Protein 5WPN (pdb70)

Nearest PDB structures (foldseek):
  5wpn-assembly1_A  TM=1.006E+00  e=6.643E-25  Chaetopterus variopedatus
  8w94-assembly1_b  TM=1.001E+00  e=1.241E-19  Azumapecten farreri
  7vt2-assembly2_B  TM=1.000E+00  e=8.794E-19  Azumapecten farreri
  7vhr-assembly1_J  TM=9.988E-01  e=1.016E-17  Apostichopus japonicus
  8gy1-assembly1_A  TM=9.907E-01  e=4.422E-18  Dendrorhynchus

Solvent-accessible surface area: 9519 Å² total; per-residue (Å²): 195,42,187,73,48,147,91,13,22,89,74,0,30,60,20,0,22,84,2,2,34,35,0,27,45,0,14,94,6,0,85,31,0,1,127,11,1,78,84,139,92,51,65,18,153,0,0,16,110,21,0,72,86,11,11,96,54,3,138,113,37,0,86,50,0,40,100,3,0,80,129,21,1,0,128,58,84,111,119,112,79,113,156,16,153,102,128,94,5,29,67,0,44,80,0,0,70,41,0,37,64,21,2,121,89,0,23,98,30,0,75,77,10,49,106,57,0,48,67,81,118,2,73,85,1,33,71,15,0,95,120,90,4,33,104,80,3,85,130,20,25,124,64,2,39,58,37,14,74,48,7,126,171,58,21,126,51,134,11,36,112,76,7,5,102,130,57,22,102

Radius of gyration: 17.96 Å; Cα contacts (8 Å, |Δi|>4): 194; chains: 1; bounding box: 49×45×37 Å

Structure (mmCIF, N/CA/C/O backbone):
data_5WPN
#
_entry.id   5WPN
#
_cell.length_a   181.870
_cell.length_b   181.870
_cell.length_c   181.870
_cell.angle_alpha   90.00
_cell.angle_beta   90.00
_cell.angle_gamma   90.00
#
_symmetry.space_group_name_H-M   'F 4 3 2'
#
loop_
_entity.id
_entity.type
_entity.pdbx_description
1 polymer Ferritin
2 non-polymer 'ZINC ION'
3 non-polymer 'CALCIUM ION'
4 non-polymer 'CHLORIDE ION'
5 non-polymer DI(HYDROXYETHYL)ETHER
6 non-polymer 1,2-ETHANEDIOL
7 water water
#
loop_
_atom_site.group_PDB
_atom_site.id
_atom_site.type_symbol
_atom_site.label_atom_id
_atom_site.label_alt_id
_atom_site.label_comp_id
_atom_site.label_asym_id
_atom_site.label_entity_id
_atom_site.label_seq_id
_atom_site.pdbx_PDB_ins_code
_atom_site.Cartn_x
_atom_site.Cartn_y
_atom_site.Cartn_z
_atom_site.occupancy
_atom_site.B_iso_or_equiv
_atom_site.auth_seq_id
_atom_site.auth_comp_id
_atom_site.auth_asym_id
_atom_site.auth_atom_id
_atom_site.pdbx_PDB_model_num
ATOM 1 N N . GLN A 1 2 ? 55.792 -20.711 -23.133 1.00 35.19 2 GLN A N 1
ATOM 2 C CA . GLN A 1 2 ? 54.407 -20.447 -23.521 1.00 23.32 2 GLN A CA 1
ATOM 3 C C . GLN A 1 2 ? 53.688 -19.652 -22.462 1.00 21.11 2 GLN A C 1
ATOM 4 O O . GLN A 1 2 ? 54.149 -19.573 -21.332 1.00 22.21 2 GLN A O 1
ATOM 17 N N . THR A 1 3 ? 52.534 -19.087 -22.814 1.00 14.50 3 THR A N 1
ATOM 18 C CA . THR A 1 3 ? 51.849 -18.243 -21.843 1.00 14.53 3 THR A CA 1
ATOM 19 C C . THR A 1 3 ? 51.219 -19.122 -20.761 1.00 14.56 3 THR A C 1
ATOM 20 O O . THR A 1 3 ? 50.960 -20.313 -20.958 1.00 14.28 3 THR A O 1
ATOM 31 N N . GLN A 1 4 ? 50.962 -18.515 -19.604 1.00 13.41 4 GLN A N 1
ATOM 32 C CA . GLN A 1 4 ? 50.463 -19.273 -18.461 1.00 10.76 4 GLN A CA 1
ATOM 33 C C . GLN A 1 4 ? 49.262 -20.128 -18.802 1.00 11.35 4 GLN A C 1
ATOM 34 O O . GLN A 1 4 ? 49.218 -21.279 -18.350 1.00 14.74 4 GLN A O 1
ATOM 48 N N . PRO A 1 5 ? 48.246 -19.640 -19.525 1.00 12.63 5 PRO A N 1
ATOM 49 C CA . PRO A 1 5 ? 47.053 -20.476 -19.736 1.00 11.25 5 PRO A CA 1
ATOM 50 C C . PRO A 1 5 ? 47.214 -21.535 -20.803 1.00 14.02 5 PRO A C 1
ATOM 51 O O . PRO A 1 5 ? 46.398 -22.463 -20.855 1.00 14.32 5 PRO A O 1
ATOM 62 N N . ARG A 1 6 ? 48.207 -21.422 -21.669 1.00 13.38 6 ARG A N 1
ATOM 63 C CA . ARG A 1 6 ? 48.102 -22.098 -22.961 1.00 13.54 6 ARG A CA 1
ATOM 64 C C . ARG A 1 6 ? 48.052 -23.612 -22.789 1.00 14.42 6 ARG A C 1
ATOM 65 O O . ARG A 1 6 ? 48.897 -24.206 -22.116 1.00 15.24 6 ARG A O 1
ATOM 86 N N . GLN A 1 7 ? 47.057 -24.239 -23.415 1.00 13.30 7 GLN A N 1
ATOM 87 C CA . GLN A 1 7 ? 46.931 -25.690 -23.360 1.00 12.84 7 GLN A CA 1
ATOM 88 C C . GLN A 1 7 ? 46.030 -26.134 -24.503 1.00 13.40 7 GLN A C 1
ATOM 89 O O . GLN A 1 7 ? 44.897 -25.654 -24.633 1.00 12.93 7 GLN A O 1
ATOM 103 N N . ASN A 1 8 ? 46.541 -27.043 -25.344 1.00 13.53 8 ASN A N 1
ATOM 104 C CA . ASN A 1 8 ? 45.781 -27.590 -26.463 1.00 14.38 8 ASN A CA 1
ATOM 105 C C . ASN A 1 8 ? 45.346 -26.511 -27.445 1.00 12.90 8 ASN A C 1
ATOM 106 O O . ASN A 1 8 ? 44.254 -26.591 -28.008 1.00 13.26 8 ASN A O 1
ATOM 117 N N . TYR A 1 9 ? 46.215 -25.520 -27.681 1.00 13.64 9 TYR A N 1
ATOM 118 C CA . TYR A 1 9 ? 45.865 -24.351 -28.495 1.00 12.09 9 TYR A CA 1
ATOM 119 C C . TYR A 1 9 ? 46.895 -24.220 -29.604 1.00 10.08 9 TYR A C 1
ATOM 120 O O . TYR A 1 9 ? 48.007 -23.737 -29.375 1.00 14.59 9 TYR A O 1
ATOM 138 N N . ALA A 1 10 ? 46.504 -24.649 -30.797 1.00 13.24 10 ALA A N 1
ATOM 139 C CA . ALA A 1 10 ? 47.430 -24.700 -31.916 1.00 16.26 10 ALA A CA 1
ATOM 140 C C . ALA A 1 10 ? 47.695 -23.302 -32.464 1.00 14.82 10 ALA A C 1
ATOM 141 O O . ALA A 1 10 ? 46.836 -22.408 -32.423 1.00 14.04 10 ALA A O 1
ATOM 148 N N . SER A 1 11 ? 48.914 -23.114 -32.983 1.00 15.03 11 SER A N 1
ATOM 149 C CA A SER A 1 11 ? 49.283 -21.818 -33.533 0.62 14.32 11 SER A CA 1
ATOM 150 C CA B SER A 1 11 ? 49.290 -21.821 -33.538 0.38 14.51 11 SER A CA 1
ATOM 151 C C . SER A 1 11 ? 48.362 -21.406 -34.673 1.00 13.41 11 SER A C 1
ATOM 152 O O . SER A 1 11 ? 48.042 -20.218 -34.817 1.00 13.38 11 SER A O 1
ATOM 167 N N . ASP A 1 12 ? 47.923 -22.361 -35.504 1.00 13.84 12 ASP A N 1
ATOM 168 C CA . ASP A 1 12 ? 47.064 -21.952 -36.608 1.00 15.84 12 ASP A CA 1
ATOM 169 C C . ASP A 1 12 ? 45.641 -21.628 -36.154 1.00 14.82 12 ASP A C 1
ATOM 170 O O . ASP A 1 12 ? 44.975 -20.810 -36.808 1.00 16.34 12 ASP A O 1
ATOM 179 N N . VAL A 1 13 ? 45.186 -22.173 -35.021 1.00 13.34 13 VAL A N 1
ATOM 180 C CA . VAL A 1 13 ? 43.923 -21.708 -34.444 1.00 11.15 13 VAL A CA 1
ATOM 181 C C . VAL A 1 13 ? 44.072 -20.289 -33.901 1.00 12.87 13 VAL A C 1
ATOM 182 O O . VAL A 1 13 ? 43.217 -19.429 -34.153 1.00 14.67 13 VAL A O 1
ATOM 195 N N . GLU A 1 14 ? 45.159 -20.015 -33.167 1.00 12.27 14 GLU A N 1
ATOM 196 C CA . GLU A 1 14 ? 45.426 -18.659 -32.677 1.00 11.19 14 GLU A CA 1
ATOM 197 C C . GLU A 1 14 ? 45.437 -17.657 -33.828 1.00 14.74 14 GLU A C 1
ATOM 198 O O . GLU A 1 14 ? 44.833 -16.581 -33.755 1.00 12.51 14 GLU A O 1
ATOM 210 N N . ALA A 1 15 ? 46.100 -18.016 -34.931 1.00 13.18 15 ALA A N 1
ATOM 211 C CA . ALA A 1 15 ? 46.111 -17.132 -36.089 1.00 14.88 15 ALA A CA 1
ATOM 212 C C . ALA A 1 15 ? 44.724 -16.982 -36.692 1.00 11.77 15 ALA A C 1
ATOM 213 O O . ALA A 1 15 ? 44.368 -15.895 -37.166 1.00 14.64 15 ALA A O 1
ATOM 220 N N . GLY A 1 16 ? 43.937 -18.066 -36.721 1.00 12.59 16 GLY A N 1
ATOM 221 C CA . GLY A 1 16 ? 42.606 -17.998 -37.276 1.00 11.93 16 GLY A CA 1
ATOM 222 C C . GLY A 1 16 ? 41.693 -17.118 -36.457 1.00 12.15 16 GLY A C 1
ATOM 223 O O . GLY A 1 16 ? 40.795 -16.470 -37.007 1.00 14.18 16 GLY A O 1
ATOM 227 N N . ILE A 1 17 ? 41.903 -17.099 -35.140 1.00 11.77 17 ILE A N 1
ATOM 228 C CA . ILE A 1 17 ? 41.132 -16.200 -34.283 1.00 11.93 17 ILE A CA 1
ATOM 229 C C . ILE A 1 17 ? 41.457 -14.748 -34.634 1.00 11.57 17 ILE A C 1
ATOM 230 O O . ILE A 1 17 ? 40.557 -13.906 -34.751 1.00 11.31 17 ILE A O 1
ATOM 246 N N . ASN A 1 18 ? 42.740 -14.432 -34.841 1.00 11.54 18 ASN A N 1
ATOM 247 C CA . ASN A 1 18 ? 43.097 -13.064 -35.224 1.00 10.06 18 ASN A CA 1
ATOM 248 C C . ASN A 1 18 ? 42.501 -12.706 -36.581 1.00 11.56 18 ASN A C 1
ATOM 249 O O . ASN A 1 18 ? 42.061 -11.575 -36.791 1.00 11.90 18 ASN A O 1
ATOM 260 N N . LYS A 1 19 ? 42.497 -13.644 -37.527 1.00 11.19 19 LYS A N 1
ATOM 261 C CA A LYS A 1 19 ? 41.862 -13.381 -38.815 0.61 11.82 19 LYS A CA 1
ATOM 262 C CA B LYS A 1 19 ? 41.857 -13.384 -38.815 0.39 11.92 19 LYS A CA 1
ATOM 263 C C . LYS A 1 19 ? 40.370 -13.113 -38.647 1.00 12.65 19 LYS A C 1
ATOM 264 O O . LYS A 1 19 ? 39.812 -12.195 -39.273 1.00 13.47 19 LYS A O 1
ATOM 277 N N . GLN A 1 20 ? 39.700 -13.899 -37.804 1.00 12.98 20 GLN A N 1
ATOM 278 C CA . GLN A 1 20 ? 38.271 -13.709 -37.630 1.00 10.34 20 GLN A CA 1
ATOM 279 C C . GLN A 1 20 ? 37.978 -12.375 -36.966 1.00 10.44 20 GLN A C 1
ATOM 280 O O . GLN A 1 20 ? 36.973 -11.727 -37.284 1.00 11.98 20 GLN A O 1
ATOM 294 N N . ILE A 1 21 ? 38.832 -11.955 -36.033 1.00 10.35 21 ILE A N 1
ATOM 295 C CA . ILE A 1 21 ? 38.667 -10.635 -35.406 1.00 10.15 21 ILE A CA 1
ATOM 296 C C . ILE A 1 21 ? 38.602 -9.552 -36.474 1.00 12.12 21 ILE A C 1
ATOM 297 O O . ILE A 1 21 ? 37.711 -8.694 -36.467 1.00 10.86 21 ILE A O 1
ATOM 313 N N . ASN A 1 22 ? 39.553 -9.562 -37.409 1.00 10.64 22 ASN A N 1
ATOM 314 C CA . ASN A 1 22 ? 39.547 -8.535 -38.444 1.00 10.66 22 ASN A CA 1
ATOM 315 C C . ASN A 1 22 ? 38.304 -8.625 -39.305 1.00 10.83 22 ASN A C 1
ATOM 316 O O . ASN A 1 22 ? 37.727 -7.601 -39.681 1.00 10.67 22 ASN A O 1
ATOM 327 N N . LEU A 1 23 ? 37.852 -9.844 -39.624 1.00 9.75 23 LEU A N 1
ATOM 328 C CA . LEU A 1 23 ? 36.679 -9.990 -40.479 1.00 10.39 23 LEU A CA 1
ATOM 329 C C . LEU A 1 23 ? 35.421 -9.453 -39.795 1.00 10.91 23 LEU A C 1
ATOM 330 O O . LEU A 1 23 ? 34.576 -8.823 -40.446 1.00 12.28 23 LEU A O 1
ATOM 346 N N . GLU A 1 24 ? 35.273 -9.699 -38.488 1.00 9.72 24 GLU A N 1
ATOM 347 C CA . GLU A 1 24 ? 34.122 -9.176 -37.762 1.00 11.10 24 GLU A CA 1
ATOM 348 C C . GLU A 1 24 ? 34.158 -7.653 -37.695 1.00 11.29 24 GLU A C 1
ATOM 349 O O . GLU A 1 24 ? 33.121 -6.996 -37.847 1.00 11.29 24 GLU A O 1
ATOM 361 N N . LEU A 1 25 ? 35.333 -7.076 -37.427 1.00 9.67 25 LEU A N 1
ATOM 362 C CA . LEU A 1 25 ? 35.485 -5.619 -37.459 1.00 9.89 25 LEU A CA 1
ATOM 363 C C . LEU A 1 25 ? 35.173 -5.049 -38.837 1.00 12.00 25 LEU A C 1
ATOM 364 O O . LEU A 1 25 ? 34.540 -3.989 -38.959 1.00 10.57 25 LEU A O 1
ATOM 380 N N . TYR A 1 26 ? 35.606 -5.740 -39.894 1.00 11.03 26 TYR A N 1
ATOM 381 C CA . TYR A 1 26 ? 35.265 -5.317 -41.237 1.00 9.64 26 TYR A CA 1
ATOM 382 C C . TYR A 1 26 ? 33.759 -5.332 -41.460 1.00 9.83 26 TYR A C 1
ATOM 383 O O . TYR A 1 26 ? 33.177 -4.382 -42.004 1.00 10.81 26 TYR A O 1
ATOM 401 N N . ALA A 1 27 ? 33.104 -6.425 -41.071 1.00 9.77 27 ALA A N 1
ATOM 402 C CA . ALA A 1 27 ? 31.658 -6.503 -41.226 1.00 10.87 27 ALA A CA 1
ATOM 403 C C . ALA A 1 27 ? 30.962 -5.389 -40.458 1.00 11.48 27 ALA A C 1
ATOM 404 O O . ALA A 1 27 ? 29.987 -4.802 -40.941 1.00 11.27 27 ALA A O 1
ATOM 411 N N . SER A 1 28 ? 31.466 -5.076 -39.263 1.00 10.32 28 SER A N 1
ATOM 412 C CA . SER A 1 28 ? 30.916 -3.976 -38.498 1.00 11.79 28 SER A CA 1
ATOM 413 C C . SER A 1 28 ? 31.005 -2.694 -39.300 1.00 11.63 28 SER A C 1
ATOM 414 O O . SER A 1 28 ? 30.067 -1.893 -39.323 1.00 11.02 28 SER A O 1
ATOM 422 N N . TYR A 1 29 ? 32.137 -2.477 -39.967 1.00 9.55 29 TYR A N 1
ATOM 423 C CA . TYR A 1 29 ? 32.347 -1.236 -40.712 1.00 10.01 29 TYR A CA 1
ATOM 424 C C . TYR A 1 29 ? 31.448 -1.163 -41.938 1.00 11.14 29 TYR A C 1
ATOM 425 O O . TYR A 1 29 ? 30.913 -0.100 -42.261 1.00 11.28 29 TYR A O 1
ATOM 443 N N . VAL A 1 30 ? 31.292 -2.276 -42.661 1.00 10.23 30 VAL A N 1
ATOM 444 C CA . VAL A 1 30 ? 30.340 -2.320 -43.763 1.00 9.19 30 VAL A CA 1
ATOM 445 C C . VAL A 1 30 ? 28.946 -1.943 -43.290 1.00 11.04 30 VAL A C 1
ATOM 446 O O . VAL A 1 30 ? 28.259 -1.136 -43.921 1.00 12.30 30 VAL A O 1
ATOM 459 N N . TYR A 1 31 ? 28.482 -2.551 -42.195 1.00 12.27 31 TYR A N 1
ATOM 460 C CA . TYR A 1 31 ? 27.128 -2.242 -41.750 1.00 10.17 31 TYR A CA 1
ATOM 461 C C . TYR A 1 31 ? 26.998 -0.798 -41.266 1.00 10.76 31 TYR A C 1
ATOM 462 O O . TYR A 1 31 ? 25.932 -0.190 -41.414 1.00 10.59 31 TYR A O 1
ATOM 480 N N . GLN A 1 32 ? 28.058 -0.239 -40.671 1.00 10.81 32 GLN A N 1
ATOM 481 C CA . GLN A 1 32 ? 28.036 1.160 -40.269 1.00 11.59 32 GLN A CA 1
ATOM 482 C C . GLN A 1 32 ? 27.892 2.060 -41.493 1.00 9.95 32 GLN A C 1
ATOM 483 O O . GLN A 1 32 ? 27.109 3.016 -41.498 1.00 10.63 32 GLN A O 1
ATOM 497 N N . SER A 1 33 ? 28.627 1.754 -42.561 1.00 9.39 33 SER A N 1
ATOM 498 C CA . SER A 1 33 ? 28.483 2.511 -43.795 1.00 10.99 33 SER A CA 1
ATOM 499 C C . SER A 1 33 ? 27.062 2.444 -44.308 1.00 11.34 33 SER A C 1
ATOM 500 O O . SER A 1 33 ? 26.474 3.470 -44.688 1.00 11.27 33 SER A O 1
ATOM 508 N N . MET A 1 34 ? 26.486 1.232 -44.318 1.00 10.08 34 MET A N 1
ATOM 509 C CA . MET A 1 34 ? 25.118 1.077 -44.796 1.00 9.69 34 MET A CA 1
ATOM 510 C C . MET A 1 34 ? 24.155 1.855 -43.910 1.00 11.17 34 MET A C 1
ATOM 511 O O . MET A 1 34 ? 23.238 2.502 -44.412 1.00 11.81 34 MET A O 1
ATOM 525 N N . ALA A 1 35 ? 24.328 1.786 -42.590 1.00 10.46 35 ALA A N 1
ATOM 526 C CA . ALA A 1 35 ? 23.398 2.476 -41.693 1.00 9.91 35 ALA A CA 1
ATOM 527 C C . ALA A 1 35 ? 23.327 3.959 -42.016 1.00 10.84 35 ALA A C 1
ATOM 528 O O . ALA A 1 35 ? 22.240 4.541 -42.119 1.00 12.70 35 ALA A O 1
ATOM 535 N N . TRP A 1 36 ? 24.478 4.598 -42.181 1.00 11.46 36 TRP A N 1
ATOM 536 C CA . TRP A 1 36 ? 24.460 6.044 -42.375 1.00 10.65 36 TRP A CA 1
ATOM 537 C C . TRP A 1 36 ? 24.105 6.422 -43.807 1.00 11.36 36 TRP A C 1
ATOM 538 O O . TRP A 1 36 ? 23.558 7.509 -44.028 1.00 12.28 36 TRP A O 1
ATOM 559 N N . PHE A 1 37 ? 24.305 5.524 -44.773 1.00 10.17 37 PHE A N 1
ATOM 560 C CA . PHE A 1 37 ? 23.750 5.743 -46.103 1.00 10.65 37 PHE A CA 1
ATOM 561 C C . PHE A 1 37 ? 22.232 5.889 -46.046 1.00 10.34 37 PHE A C 1
ATOM 562 O O . PHE A 1 37 ? 21.661 6.775 -46.689 1.00 12.45 37 PHE A O 1
ATOM 579 N N . PHE A 1 38 ? 21.555 5.051 -45.248 1.00 10.65 38 PHE A N 1
ATOM 580 C CA . PHE A 1 38 ? 20.098 5.133 -45.186 1.00 11.29 38 PHE A CA 1
ATOM 581 C C . PHE A 1 38 ? 19.596 6.307 -44.349 1.00 12.03 38 PHE A C 1
ATOM 582 O O . PHE A 1 38 ? 18.391 6.595 -44.373 1.00 13.91 38 PHE A O 1
ATOM 599 N N . ASP A 1 39 ? 20.491 7.040 -43.693 1.00 10.64 39 ASP A N 1
ATOM 600 C CA . ASP A 1 39 ? 20.184 8.301 -43.031 1.00 12.17 39 ASP A CA 1
ATOM 601 C C . ASP A 1 39 ? 20.393 9.518 -43.938 1.00 13.62 39 ASP A C 1
ATOM 602 O O . ASP A 1 39 ? 20.030 10.634 -43.558 1.00 14.03 39 ASP A O 1
ATOM 611 N N . ARG A 1 40 ? 20.952 9.341 -45.135 1.00 12.15 40 ARG A N 1
ATOM 612 C CA . ARG A 1 40 ? 21.062 10.445 -46.078 1.00 11.67 40 ARG A CA 1
ATOM 613 C C . ARG A 1 40 ? 19.691 11.022 -46.384 1.00 11.70 40 ARG A C 1
ATOM 614 O O . ARG A 1 40 ? 18.701 10.292 -46.490 1.00 10.98 40 ARG A O 1
ATOM 635 N N . ASP A 1 41 ? 19.654 12.342 -46.611 1.00 11.10 41 ASP A N 1
ATOM 636 C CA . ASP A 1 41 ? 18.380 13.011 -46.875 1.00 11.63 41 ASP A CA 1
ATOM 637 C C . ASP A 1 41 ? 17.720 12.528 -48.157 1.00 13.62 41 ASP A C 1
ATOM 638 O O . ASP A 1 41 ? 16.492 12.640 -48.290 1.00 13.97 41 ASP A O 1
ATOM 647 N N . ASP A 1 42 ? 18.498 12.018 -49.116 1.00 12.07 42 ASP A N 1
ATOM 648 C CA . ASP A 1 42 ? 17.964 11.551 -50.381 1.00 11.98 42 ASP A CA 1
ATOM 649 C C . ASP A 1 42 ? 17.690 10.055 -50.382 1.00 11.30 42 ASP A C 1
ATOM 650 O O . ASP A 1 42 ? 17.268 9.516 -51.413 1.00 14.33 42 ASP A O 1
ATOM 659 N N . ILE A 1 43 ? 17.883 9.384 -49.238 1.00 12.73 43 ILE A N 1
ATOM 660 C CA . ILE A 1 43 ? 17.566 7.968 -49.097 1.00 12.79 43 ILE A CA 1
ATOM 661 C C . ILE A 1 43 ? 16.475 7.849 -48.042 1.00 12.55 43 ILE A C 1
ATOM 662 O O . ILE A 1 43 ? 15.366 7.398 -48.336 1.00 13.94 43 ILE A O 1
ATOM 678 N N . ALA A 1 44 ? 16.795 8.242 -46.810 1.00 11.84 44 ALA A N 1
ATOM 679 C CA . ALA A 1 44 ? 15.807 8.544 -45.770 1.00 13.64 44 ALA A CA 1
ATOM 680 C C . ALA A 1 44 ? 14.885 7.358 -45.470 1.00 15.84 44 ALA A C 1
ATOM 681 O O . ALA A 1 44 ? 13.659 7.448 -45.554 1.00 14.57 44 ALA A O 1
ATOM 688 N N . LEU A 1 45 ? 15.492 6.230 -45.112 1.00 12.17 45 LEU A N 1
ATOM 689 C CA . LEU A 1 45 ? 14.742 5.061 -44.627 1.00 11.77 45 LEU A CA 1
ATOM 690 C C . LEU A 1 45 ? 15.220 4.710 -43.219 1.00 13.67 45 LEU A C 1
ATOM 691 O O . LEU A 1 45 ? 16.249 4.034 -43.042 1.00 12.39 45 LEU A O 1
ATOM 707 N N . LYS A 1 46 ? 14.487 5.193 -42.212 1.00 13.26 46 LYS A N 1
ATOM 708 C CA . LYS A 1 46 ? 14.942 5.078 -40.826 1.00 12.04 46 LYS A CA 1
ATOM 709 C C . LYS A 1 46 ? 14.983 3.638 -40.329 1.00 11.60 46 LYS A C 1
ATOM 710 O O . LYS A 1 46 ? 15.796 3.316 -39.457 1.00 13.52 46 LYS A O 1
ATOM 729 N N . GLY A 1 47 ? 14.070 2.778 -40.801 1.00 12.47 47 GLY A N 1
ATOM 730 C CA . GLY A 1 47 ? 14.092 1.392 -40.377 1.00 10.54 47 GLY A CA 1
ATOM 731 C C . GLY A 1 47 ? 15.325 0.670 -40.879 1.00 11.10 47 GLY A C 1
ATOM 732 O O . GLY A 1 47 ? 15.966 -0.067 -40.130 1.00 12.82 47 GLY A O 1
ATOM 736 N N . PHE A 1 48 ? 15.675 0.881 -42.147 1.00 12.11 48 PHE A N 1
ATOM 737 C CA . PHE A 1 48 ? 16.931 0.345 -42.658 1.00 10.53 48 PHE A CA 1
ATOM 738 C C . PHE A 1 48 ? 18.114 0.917 -41.881 1.00 12.34 48 PHE A C 1
ATOM 739 O O . PHE A 1 48 ? 19.056 0.186 -41.524 1.00 12.11 48 PHE A O 1
ATOM 756 N N . HIS A 1 49 ? 18.090 2.234 -41.620 1.00 11.38 49 HIS A N 1
ATOM 757 C CA . HIS A 1 49 ? 19.144 2.861 -40.833 1.00 11.57 49 HIS A CA 1
ATOM 758 C C . HIS A 1 49 ? 19.315 2.133 -39.512 1.00 13.86 49 HIS A C 1
ATOM 759 O O . HIS A 1 49 ? 20.428 1.748 -39.127 1.00 13.34 49 HIS A O 1
ATOM 773 N N . LYS A 1 50 ? 18.207 1.936 -38.789 1.00 12.49 50 LYS A N 1
ATOM 774 C CA . LYS A 1 50 ? 18.295 1.342 -37.463 1.00 11.94 50 LYS A CA 1
ATOM 775 C C . LYS A 1 50 ? 18.694 -0.119 -37.541 1.00 11.91 50 LYS A C 1
ATOM 776 O O . LYS A 1 50 ? 19.447 -0.605 -36.679 1.00 13.62 50 LYS A O 1
ATOM 789 N N . PHE A 1 51 ? 18.205 -0.832 -38.557 1.00 11.46 51 PHE A N 1
ATOM 790 C CA . PHE A 1 51 ? 18.563 -2.238 -38.713 1.00 11.15 51 PHE A CA 1
ATOM 791 C C . PHE A 1 51 ? 20.059 -2.382 -38.920 1.00 12.46 51 PHE A C 1
ATOM 792 O O . PHE A 1 51 ? 20.712 -3.180 -38.245 1.00 11.55 51 PHE A O 1
ATOM 809 N N . PHE A 1 52 ? 20.633 -1.608 -39.835 1.00 11.16 52 PHE A N 1
ATOM 810 C CA . PHE A 1 52 ? 22.050 -1.801 -40.082 1.00 12.61 52 PHE A CA 1
ATOM 811 C C . PHE A 1 52 ? 22.906 -1.247 -38.951 1.00 10.73 52 PHE A C 1
ATOM 812 O O . PHE A 1 52 ? 24.004 -1.762 -38.707 1.00 11.89 52 PHE A O 1
ATOM 829 N N . LYS A 1 53 ? 22.432 -0.214 -38.245 1.00 12.17 53 LYS A N 1
ATOM 830 C CA . LYS A 1 53 ? 23.127 0.249 -37.041 1.00 12.12 53 LYS A CA 1
ATOM 831 C C . LYS A 1 53 ? 23.239 -0.871 -36.023 1.00 12.03 53 LYS A C 1
ATOM 832 O O . LYS A 1 53 ? 24.311 -1.119 -35.449 1.00 13.08 53 LYS A O 1
ATOM 851 N N . HIS A 1 54 ? 22.135 -1.591 -35.816 1.00 12.51 54 HIS A N 1
ATOM 852 C CA . HIS A 1 54 ? 22.129 -2.722 -34.900 1.00 13.39 54 HIS A CA 1
ATOM 853 C C . HIS A 1 54 ? 23.060 -3.821 -35.379 1.00 10.56 54 HIS A C 1
ATOM 854 O O . HIS A 1 54 ? 23.838 -4.373 -34.592 1.00 13.13 54 HIS A O 1
ATOM 868 N N . GLN A 1 55 ? 23.033 -4.119 -36.676 1.00 10.96 55 GLN A N 1
ATOM 869 C CA . GLN A 1 55 ? 23.927 -5.145 -37.207 1.00 12.69 55 GLN A CA 1
ATOM 870 C C . GLN A 1 55 ? 25.391 -4.761 -36.999 1.00 13.72 55 GLN A C 1
ATOM 871 O O . GLN A 1 55 ? 26.221 -5.603 -36.626 1.00 12.37 55 GLN A O 1
ATOM 885 N N . SER A 1 56 ? 25.724 -3.488 -37.200 1.00 11.71 56 SER A N 1
ATOM 886 C CA . SER A 1 56 ? 27.100 -3.044 -36.974 1.00 11.34 56 SER A CA 1
ATOM 887 C C . SER A 1 56 ? 27.517 -3.231 -35.525 1.00 12.72 56 SER A C 1
ATOM 888 O O . SER A 1 56 ? 28.644 -3.674 -35.232 1.00 11.56 56 SER A O 1
ATOM 896 N N . GLU A 1 57 ? 26.631 -2.862 -34.598 1.00 13.13 57 GLU A N 1
ATOM 897 C CA . GLU A 1 57 ? 26.933 -3.022 -33.178 1.00 14.33 57 GLU A CA 1
ATOM 898 C C . GLU A 1 57 ? 27.139 -4.495 -32.843 1.00 12.32 57 GLU A C 1
ATOM 899 O O . GLU A 1 57 ? 28.062 -4.849 -32.091 1.00 13.46 57 GLU A O 1
ATOM 911 N N A GLU A 1 58 ? 26.295 -5.368 -33.388 0.43 10.92 58 GLU A N 1
ATOM 912 N N C GLU A 1 58 ? 26.317 -5.374 -33.424 0.43 10.76 58 GLU A N 1
ATOM 913 C CA A GLU A 1 58 ? 26.458 -6.787 -33.124 0.43 11.75 58 GLU A CA 1
ATOM 914 C CA B GLU A 1 58 ? 26.430 -7.765 -32.771 0.14 22.44 58 GLU A CA 1
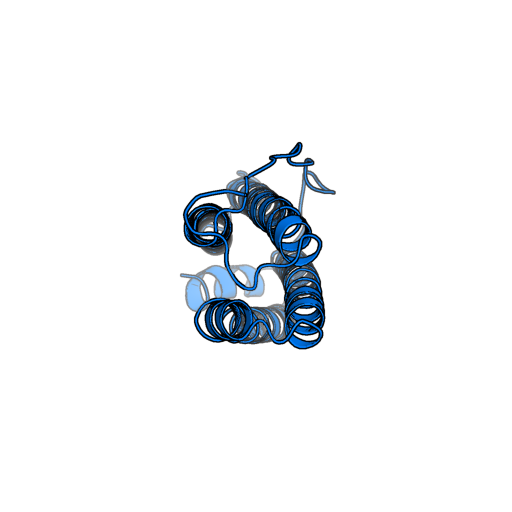ATOM 915 C CA C GLU A 1 58 ? 26.434 -6.799 -33.143 0.43 11.68 58 GLU A CA 1
ATOM 916 C C A GLU A 1 58 ? 27.824 -7.265 -33.593 0.43 9.49 58 GLU A C 1
ATOM 917 C C C GLU A 1 58 ? 27.755 -7.360 -33.654 0.43 10.79 58 GLU A C 1
ATOM 918 O O A GLU A 1 58 ? 28.528 -7.963 -32.857 0.43 7.47 58 GLU A O 1
ATOM 919 O O C GLU A 1 58 ? 28.342 -8.244 -33.020 0.43 9.77 58 GLU A O 1
ATOM 951 N N . GLU A 1 59 ? 28.227 -6.882 -34.814 1.00 13.41 59 GLU A N 1
ATOM 952 C CA . GLU A 1 59 ? 29.512 -7.364 -35.329 1.00 9.52 59 GLU A CA 1
ATOM 953 C C . GLU A 1 59 ? 30.657 -6.925 -34.427 1.00 9.49 59 GLU A C 1
ATOM 954 O O . GLU A 1 59 ? 31.641 -7.668 -34.253 1.00 11.30 59 GLU A O 1
ATOM 967 N N . ARG A 1 60 ? 30.587 -5.705 -33.898 1.00 11.70 60 ARG A N 1
ATOM 968 C CA . ARG A 1 60 ? 31.627 -5.260 -32.970 1.00 10.11 60 ARG A CA 1
ATOM 969 C C . ARG A 1 60 ? 31.648 -6.141 -31.734 1.00 11.51 60 ARG A C 1
ATOM 970 O O . ARG A 1 60 ? 32.723 -6.529 -31.262 1.00 12.39 60 ARG A O 1
ATOM 991 N N . GLU A 1 61 ? 30.465 -6.503 -31.227 1.00 11.72 61 GLU A N 1
ATOM 992 C CA . GLU A 1 61 ? 30.383 -7.467 -30.135 1.00 10.87 61 GLU A CA 1
ATOM 993 C C . GLU A 1 61 ? 31.046 -8.788 -30.518 1.00 11.92 61 GLU A C 1
ATOM 994 O O . GLU A 1 61 ? 31.783 -9.370 -29.708 1.00 14.18 61 GLU A O 1
ATOM 1006 N N . HIS A 1 62 ? 30.781 -9.288 -31.735 1.00 12.33 62 HIS A N 1
ATOM 1007 C CA . HIS A 1 62 ? 31.398 -10.545 -32.181 1.00 12.28 62 HIS A CA 1
ATOM 1008 C C . HIS A 1 62 ? 32.912 -10.433 -32.154 1.00 11.69 62 HIS A C 1
ATOM 1009 O O . HIS A 1 62 ? 33.616 -11.369 -31.756 1.00 11.90 62 HIS A O 1
ATOM 1022 N N . ALA A 1 63 ? 33.438 -9.2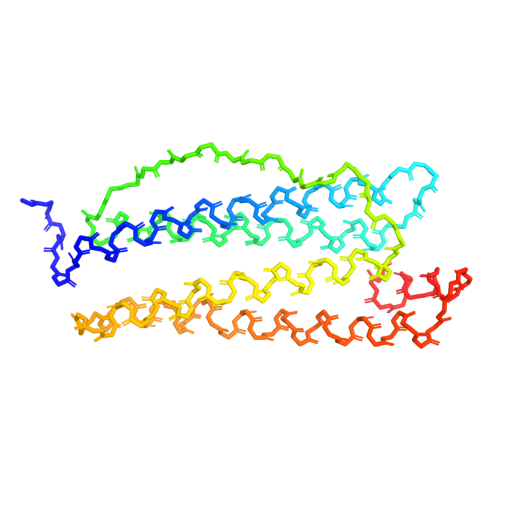97 -32.603 1.00 11.41 63 ALA A N 1
ATOM 1023 C CA . ALA A 1 63 ? 34.889 -9.111 -32.592 1.00 10.82 63 ALA A CA 1
ATOM 1024 C C . ALA A 1 63 ? 35.446 -9.089 -31.177 1.00 10.46 63 ALA A C 1
ATOM 1025 O O . ALA A 1 63 ? 36.490 -9.698 -30.899 1.00 11.90 63 ALA A O 1
ATOM 1032 N N . GLU A 1 64 ? 34.769 -8.384 -30.261 1.00 10.37 64 GLU A N 1
ATOM 1033 C CA . GLU A 1 64 ? 35.271 -8.273 -28.897 1.00 11.31 64 GLU A CA 1
ATOM 1034 C C . GLU A 1 64 ? 35.259 -9.624 -28.206 1.00 11.41 64 GLU A C 1
ATOM 1035 O O . GLU A 1 64 ? 36.164 -9.939 -27.419 1.00 10.90 64 GLU A O 1
ATOM 1047 N N A LYS A 1 65 ? 34.242 -10.438 -28.483 0.38 10.53 65 LYS A N 1
ATOM 1048 N N B LYS A 1 65 ? 34.235 -10.438 -28.461 0.35 10.58 65 LYS A N 1
ATOM 1049 N N C LYS A 1 65 ? 34.240 -10.438 -28.476 0.27 10.57 65 LYS A N 1
ATOM 1050 C CA A LYS A 1 65 ? 34.187 -11.757 -27.870 0.38 11.20 65 LYS A CA 1
ATOM 1051 C CA B LYS A 1 65 ? 34.215 -11.762 -27.852 0.35 11.14 65 LYS A CA 1
ATOM 1052 C CA C LYS A 1 65 ? 34.193 -11.759 -27.864 0.27 11.24 65 LYS A CA 1
ATOM 1053 C C A LYS A 1 65 ? 35.340 -12.630 -28.347 0.38 9.14 65 LYS A C 1
ATOM 1054 C C B LYS A 1 65 ? 35.404 -12.588 -28.320 0.35 9.28 65 LYS A C 1
ATOM 1055 C C C LYS A 1 65 ? 35.355 -12.622 -28.340 0.27 9.23 65 LYS A C 1
ATOM 1056 O O A LYS A 1 65 ? 35.842 -13.466 -27.583 0.38 11.55 65 LYS A O 1
ATOM 1057 O O B LYS A 1 65 ? 35.991 -13.347 -27.537 0.35 10.21 65 LYS A O 1
ATOM 1058 O O C LYS A 1 65 ? 35.873 -13.445 -27.574 0.27 11.29 65 LYS A O 1
ATOM 1089 N N . LEU A 1 66 ? 35.805 -12.421 -29.582 1.00 10.24 66 LEU A N 1
ATOM 1090 C CA . LEU A 1 66 ? 36.980 -13.147 -30.065 1.00 10.27 66 LEU A CA 1
ATOM 1091 C C . LEU A 1 66 ? 38.264 -12.613 -29.464 1.00 10.71 66 LEU A C 1
ATOM 1092 O O . LEU A 1 66 ? 39.205 -13.384 -29.218 1.00 10.69 66 LEU A O 1
ATOM 1109 N N . MET A 1 67 ? 38.327 -11.303 -29.204 1.00 10.78 67 MET A N 1
ATOM 1110 C CA . MET A 1 67 ? 39.474 -10.737 -28.494 1.00 9.43 67 MET A CA 1
ATOM 1111 C C . MET A 1 67 ? 39.576 -11.339 -27.098 1.00 9.76 67 MET A C 1
ATOM 1112 O O . MET A 1 67 ? 40.642 -11.782 -26.661 1.00 11.40 67 MET A O 1
ATOM 1126 N N . GLN A 1 68 ? 38.450 -11.404 -26.401 1.00 9.55 68 GLN A N 1
ATOM 1127 C CA . GLN A 1 68 ? 38.431 -12.049 -25.099 1.00 8.81 68 GLN A CA 1
ATOM 1128 C C . GLN A 1 68 ? 38.853 -13.509 -25.181 1.00 10.86 68 GLN A C 1
ATOM 1129 O O . GLN A 1 68 ? 39.598 -13.997 -24.319 1.00 10.74 68 GLN A O 1
ATOM 1143 N N . TYR A 1 69 ? 38.363 -14.220 -26.203 1.00 11.67 69 TYR A N 1
ATOM 1144 C CA . TYR A 1 69 ? 38.684 -15.634 -26.376 1.00 10.46 69 TYR A CA 1
ATOM 1145 C C . TYR A 1 69 ? 40.179 -15.844 -26.539 1.00 9.33 69 TYR A C 1
ATOM 1146 O O . TYR A 1 69 ? 40.783 -16.721 -25.900 1.00 10.41 69 TYR A O 1
ATOM 1164 N N . GLN A 1 70 ? 40.796 -15.037 -27.405 1.00 10.25 70 GLN A N 1
ATOM 1165 C CA . GLN A 1 70 ? 42.227 -15.123 -27.634 1.00 10.65 70 GLN A CA 1
ATOM 1166 C C . GLN A 1 70 ? 42.993 -15.051 -26.325 1.00 12.58 70 GLN A C 1
ATOM 1167 O O . GLN A 1 70 ? 43.834 -15.911 -26.040 1.00 10.37 70 GLN A O 1
ATOM 1181 N N . ASN A 1 71 ? 42.685 -14.053 -25.486 1.00 11.03 71 ASN A N 1
ATOM 1182 C CA . ASN A 1 71 ? 43.381 -13.929 -24.207 1.00 11.14 71 ASN A CA 1
ATOM 1183 C C . ASN A 1 71 ? 43.058 -15.090 -23.262 1.00 10.02 71 ASN A C 1
ATOM 1184 O O . ASN A 1 71 ? 43.940 -15.538 -22.514 1.00 11.86 71 ASN A O 1
ATOM 1195 N N . LYS A 1 72 ? 41.818 -15.599 -23.274 1.00 10.34 72 LYS A N 1
ATOM 1196 C CA . LYS A 1 72 ? 41.466 -16.688 -22.356 1.00 9.59 72 LYS A CA 1
ATOM 1197 C C . LYS A 1 72 ? 42.293 -17.931 -22.642 1.00 12.03 72 LYS A C 1
ATOM 1198 O O . LYS A 1 72 ? 42.665 -18.667 -21.720 1.00 12.97 72 LYS A O 1
ATOM 1217 N N . ARG A 1 73 ? 42.591 -18.179 -23.920 1.00 12.02 73 ARG A N 1
ATOM 1218 C CA . ARG A 1 73 ? 43.383 -19.344 -24.302 1.00 9.75 73 ARG A CA 1
ATOM 1219 C C . ARG A 1 73 ? 44.884 -19.102 -24.220 1.00 11.23 73 ARG A C 1
ATOM 1220 O O . ARG A 1 73 ? 45.651 -20.050 -24.364 1.00 12.14 73 ARG A O 1
ATOM 1241 N N . GLY A 1 74 ? 45.323 -17.880 -23.965 1.00 11.71 74 GLY A N 1
ATOM 1242 C CA . GLY A 1 74 ? 46.733 -17.576 -23.913 1.00 12.75 74 GLY A CA 1
ATOM 1243 C C . GLY A 1 74 ? 47.334 -17.225 -25.248 1.00 12.02 74 GLY A C 1
ATOM 1244 O O . GLY A 1 74 ? 48.578 -17.192 -25.369 1.00 13.69 74 GLY A O 1
ATOM 1248 N N . GLY A 1 75 ? 46.493 -17.004 -26.261 1.00 12.08 75 GLY A N 1
ATOM 1249 C CA . GLY A 1 75 ? 46.960 -16.459 -27.513 1.00 13.62 75 GLY A CA 1
ATOM 1250 C C . GLY A 1 75 ? 47.167 -14.968 -27.379 1.00 10.17 75 GLY A C 1
ATOM 1251 O O . GLY A 1 75 ? 46.899 -14.365 -26.342 1.00 12.33 75 GLY A O 1
ATOM 1255 N N . ARG A 1 76 ? 47.673 -14.360 -28.448 1.00 11.31 76 ARG A N 1
ATOM 1256 C CA . ARG A 1 76 ? 47.956 -12.932 -28.435 1.00 11.83 76 ARG A CA 1
ATOM 1257 C C . ARG A 1 76 ? 47.276 -12.261 -29.606 1.00 13.68 76 ARG A C 1
ATOM 1258 O O . ARG A 1 76 ? 47.449 -12.663 -30.761 1.00 12.61 76 ARG A O 1
ATOM 1279 N N . ILE A 1 77 ? 46.525 -11.213 -29.279 1.00 12.17 77 ILE A N 1
ATOM 1280 C CA . ILE A 1 77 ? 45.765 -10.463 -30.264 1.00 11.85 77 ILE A CA 1
ATOM 1281 C C . ILE A 1 77 ? 46.724 -9.667 -31.121 1.00 11.07 77 ILE A C 1
ATOM 1282 O O . ILE A 1 77 ? 47.542 -8.902 -30.595 1.00 12.23 77 ILE A O 1
ATOM 1298 N N . VAL A 1 78 ? 46.594 -9.811 -32.438 1.00 12.25 78 VAL A N 1
ATOM 1299 C CA . VAL A 1 78 ? 47.366 -9.033 -33.404 1.00 12.35 78 VAL A CA 1
ATOM 1300 C C . VAL A 1 78 ? 46.370 -8.399 -34.361 1.00 8.81 78 VAL A C 1
ATOM 1301 O O . VAL A 1 78 ? 45.701 -9.109 -35.135 1.00 13.12 78 VAL A O 1
ATOM 1314 N N . LEU A 1 79 ? 46.176 -7.082 -34.225 1.00 10.51 79 LEU A N 1
ATOM 1315 C CA . LEU A 1 79 ? 45.201 -6.346 -35.014 1.00 9.91 79 LEU A CA 1
ATOM 1316 C C . LEU A 1 79 ? 45.780 -5.945 -36.364 1.00 11.32 79 LEU A C 1
ATOM 1317 O O . LEU A 1 79 ? 46.979 -5.710 -36.493 1.00 14.74 79 LEU A O 1
ATOM 1333 N N . GLN A 1 80 ? 44.908 -5.883 -37.355 1.00 10.86 80 GLN A N 1
ATOM 1334 C CA . GLN A 1 80 ? 45.250 -5.433 -38.695 1.00 14.25 80 GLN A CA 1
ATOM 1335 C C . GLN A 1 80 ? 44.368 -4.253 -39.077 1.00 13.45 80 GLN A C 1
ATOM 1336 O O . GLN A 1 80 ? 43.349 -3.965 -38.447 1.00 11.01 80 GLN A O 1
ATOM 1350 N N . ASP A 1 81 ? 44.725 -3.560 -40.156 1.00 11.09 81 ASP A N 1
ATOM 1351 C CA . ASP A 1 81 ? 43.874 -2.479 -40.612 1.00 10.99 81 ASP A CA 1
ATOM 1352 C C . ASP A 1 81 ? 42.457 -2.974 -40.870 1.00 9.43 81 ASP A C 1
ATOM 1353 O O . ASP A 1 81 ? 42.236 -4.106 -41.316 1.00 11.14 81 ASP A O 1
ATOM 1362 N N . ILE A 1 82 ? 41.485 -2.091 -40.656 1.00 10.55 82 ILE A N 1
ATOM 1363 C CA A ILE A 1 82 ? 40.103 -2.366 -41.037 0.80 10.67 82 ILE A CA 1
ATOM 1364 C CA B ILE A 1 82 ? 40.102 -2.355 -41.038 0.20 10.77 82 ILE A CA 1
ATOM 1365 C C . ILE A 1 82 ? 39.896 -1.680 -42.386 1.00 12.25 82 ILE A C 1
ATOM 1366 O O . ILE A 1 82 ? 39.814 -0.451 -42.479 1.00 12.22 82 ILE A O 1
ATOM 1397 N N . GLN A 1 83 ? 39.825 -2.482 -43.438 1.00 11.55 83 GLN A N 1
ATOM 1398 C CA . GLN A 1 83 ? 39.640 -1.933 -44.769 1.00 10.72 83 GLN A CA 1
ATOM 1399 C C . GLN A 1 83 ? 38.286 -1.246 -44.899 1.00 11.38 83 GLN A C 1
ATOM 1400 O O . GLN A 1 83 ? 37.270 -1.718 -44.368 1.00 14.27 83 GLN A O 1
ATOM 1414 N N . LYS A 1 84 ? 38.275 -0.157 -45.649 1.00 12.66 84 LYS A N 1
ATOM 1415 C CA . LYS A 1 84 ? 37.028 0.507 -45.951 1.00 11.17 84 LYS A CA 1
ATOM 1416 C C . LYS A 1 84 ? 36.164 -0.402 -46.809 1.00 14.18 84 LYS A C 1
ATOM 1417 O O . LYS A 1 84 ? 36.683 -1.220 -47.577 1.00 14.16 84 LYS A O 1
ATOM 1436 N N . PRO A 1 85 ? 34.846 -0.287 -46.701 1.00 10.98 85 PRO A N 1
ATOM 1437 C CA . PRO A 1 85 ? 33.954 -1.092 -47.540 1.00 13.46 85 PRO A CA 1
ATOM 1438 C C . PRO A 1 85 ? 34.167 -0.845 -49.027 1.00 11.58 85 PRO A C 1
ATOM 1439 O O . PRO A 1 85 ? 34.755 0.160 -49.459 1.00 14.94 85 PRO A O 1
ATOM 1450 N N . GLU A 1 86 ? 33.584 -1.761 -49.804 1.00 18.23 86 GLU A N 1
ATOM 1451 C CA . GLU A 1 86 ? 33.764 -1.772 -51.253 1.00 23.78 86 GLU A CA 1
ATOM 1452 C C . GLU A 1 86 ? 33.089 -0.583 -51.916 1.00 24.81 86 GLU A C 1
ATOM 1453 O O . GLU A 1 86 ? 33.497 -0.156 -53.006 1.00 19.01 86 GLU A O 1
ATOM 1465 N N . ARG A 1 87 ? 32.044 -0.063 -51.292 1.00 14.38 87 ARG A N 1
ATOM 1466 C CA . ARG A 1 87 ? 31.215 0.980 -51.863 1.00 13.26 87 ARG A CA 1
ATOM 1467 C C . ARG A 1 87 ? 31.027 2.070 -50.825 1.00 12.78 87 ARG A C 1
ATOM 1468 O O . ARG A 1 87 ? 31.210 1.834 -49.625 1.00 15.80 87 ARG A O 1
ATOM 1489 N N . ASP A 1 88 ? 30.718 3.275 -51.317 1.00 13.69 88 ASP A N 1
ATOM 1490 C CA . ASP A 1 88 ? 30.286 4.404 -50.494 1.00 13.19 88 ASP A CA 1
ATOM 1491 C C . ASP A 1 88 ? 28.775 4.515 -50.415 1.00 15.63 88 ASP A C 1
ATOM 1492 O O . ASP A 1 88 ? 28.260 5.117 -49.466 1.00 14.65 88 ASP A O 1
ATOM 1501 N N A GLU A 1 89 ? 28.065 3.920 -51.380 0.64 13.51 89 GLU A N 1
ATOM 1502 N N B GLU A 1 89 ? 28.066 4.010 -51.417 0.36 13.36 89 GLU A N 1
ATOM 1503 C CA A GLU A 1 89 ? 26.620 4.010 -51.539 0.64 14.55 89 GLU A CA 1
ATOM 1504 C CA B GLU A 1 89 ? 26.614 3.998 -51.439 0.36 14.24 89 GLU A CA 1
ATOM 1505 C C A GLU A 1 89 ? 26.076 2.625 -51.875 0.6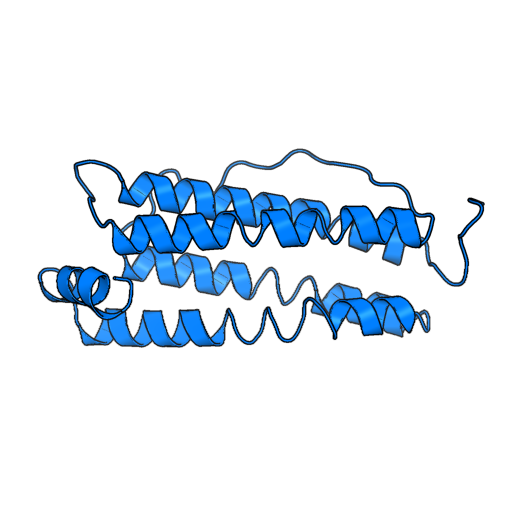4 13.06 89 GLU A C 1
ATOM 1506 C C B GLU A 1 89 ? 26.164 2.565 -51.663 0.36 16.74 89 GLU A C 1
ATOM 1507 O O A GLU A 1 89 ? 26.697 1.884 -52.639 0.64 16.71 89 GLU A O 1
ATOM 1508 O O B GLU A 1 89 ? 26.941 1.717 -52.104 0.36 10.68 89 GLU A O 1
ATOM 1531 N N . TRP A 1 90 ? 24.903 2.289 -51.334 1.00 13.08 90 TRP A N 1
ATOM 1532 C CA . TRP A 1 90 ? 24.450 0.905 -51.265 1.00 13.50 90 TRP A CA 1
ATOM 1533 C C . TRP A 1 90 ? 23.123 0.617 -51.959 1.00 13.43 90 TRP A C 1
ATOM 1534 O O . TRP A 1 90 ? 22.583 -0.491 -51.801 1.00 17.82 90 TRP A O 1
ATOM 1556 N N . GLY A 1 91 ? 22.602 1.562 -52.730 1.00 14.36 91 GLY A N 1
ATOM 1557 C CA . GLY A 1 91 ? 21.469 1.298 -53.586 1.00 17.19 91 GLY A CA 1
ATOM 1558 C C . GLY A 1 91 ? 20.161 1.220 -52.818 1.00 18.40 91 GLY A C 1
ATOM 1559 O O . GLY A 1 91 ? 19.962 1.868 -51.784 1.00 20.12 91 GLY A O 1
ATOM 1563 N N . THR A 1 92 ? 19.266 0.398 -53.328 1.00 14.81 92 THR A N 1
ATOM 1564 C CA . THR A 1 92 ? 17.959 0.267 -52.706 1.00 13.87 92 THR A CA 1
ATOM 1565 C C . THR A 1 92 ? 18.025 -0.574 -51.434 1.00 15.83 92 THR A C 1
ATOM 1566 O O . THR A 1 92 ? 19.013 -1.244 -51.129 1.00 16.21 92 THR A O 1
ATOM 1577 N N . GLY A 1 93 ? 16.924 -0.567 -50.694 1.00 15.79 93 GLY A N 1
ATOM 1578 C CA . GLY A 1 93 ? 16.830 -1.449 -49.544 1.00 13.15 93 GLY A CA 1
ATOM 1579 C C . GLY A 1 93 ? 17.082 -2.901 -49.917 1.00 13.20 93 GLY A C 1
ATOM 1580 O O . GLY A 1 93 ? 17.804 -3.628 -49.221 1.00 13.34 93 GLY A O 1
ATOM 1584 N N . LEU A 1 94 ? 16.472 -3.348 -51.015 1.00 13.92 94 LEU A N 1
ATOM 1585 C CA . LEU A 1 94 ? 16.713 -4.702 -51.511 1.00 14.00 94 LEU A CA 1
ATOM 1586 C C . LEU A 1 94 ? 18.191 -4.942 -51.779 1.00 14.66 94 LEU A C 1
ATOM 1587 O O . LEU A 1 94 ? 18.752 -5.973 -51.381 1.00 13.94 94 LEU A O 1
ATOM 1603 N N . GLU A 1 95 ? 18.845 -4.007 -52.469 1.00 14.14 95 GLU A N 1
ATOM 1604 C CA . GLU A 1 95 ? 20.240 -4.222 -52.829 1.00 13.41 95 GLU A CA 1
ATOM 1605 C C . GLU A 1 95 ? 21.129 -4.289 -51.593 1.00 13.74 95 GLU A C 1
ATOM 1606 O O . GLU A 1 95 ? 22.059 -5.111 -51.531 1.00 14.73 95 GLU A O 1
ATOM 1618 N N . ALA A 1 96 ? 20.854 -3.448 -50.586 1.00 12.19 96 ALA A N 1
ATOM 1619 C CA . ALA A 1 96 ? 21.638 -3.491 -49.359 1.00 12.20 96 ALA A CA 1
ATOM 1620 C C . ALA A 1 96 ? 21.439 -4.802 -48.619 1.00 12.66 96 ALA A C 1
ATOM 1621 O O . ALA A 1 96 ? 22.395 -5.381 -48.100 1.00 13.42 96 ALA A O 1
ATOM 1628 N N . MET A 1 97 ? 20.202 -5.301 -48.574 1.00 12.52 97 MET A N 1
ATOM 1629 C CA . MET A 1 97 ? 19.962 -6.586 -47.925 1.00 12.75 97 MET A CA 1
ATOM 1630 C C . MET A 1 97 ? 20.661 -7.720 -48.654 1.00 12.93 97 MET A C 1
ATOM 1631 O O . MET A 1 97 ? 21.160 -8.657 -48.012 1.00 12.88 97 MET A O 1
ATOM 1645 N N . GLN A 1 98 ? 20.717 -7.653 -49.986 1.00 12.80 98 GLN A N 1
ATOM 1646 C CA . GLN A 1 98 ? 21.449 -8.662 -50.747 1.00 12.31 98 GLN A CA 1
ATOM 1647 C C . GLN A 1 98 ? 22.944 -8.615 -50.435 1.00 13.49 98 GLN A C 1
ATOM 1648 O O . GLN A 1 98 ? 23.584 -9.669 -50.285 1.00 14.84 98 GLN A O 1
ATOM 1662 N N . VAL A 1 99 ? 23.515 -7.407 -50.308 1.00 14.33 99 VAL A N 1
ATOM 1663 C CA . VAL A 1 99 ? 24.918 -7.282 -49.903 1.00 13.60 99 VAL A CA 1
ATOM 1664 C C . VAL A 1 99 ? 25.124 -7.873 -48.517 1.00 14.80 99 VAL A C 1
ATOM 1665 O O . VAL A 1 99 ? 26.094 -8.604 -48.275 1.00 15.84 99 VAL A O 1
ATOM 1678 N N . ALA A 1 100 ? 24.219 -7.563 -47.583 1.00 15.46 100 ALA A N 1
ATOM 1679 C CA . ALA A 1 100 ? 24.344 -8.082 -46.227 1.00 11.96 100 ALA A CA 1
ATOM 1680 C C . ALA A 1 100 ? 24.291 -9.604 -46.209 1.00 11.46 100 ALA A C 1
ATOM 1681 O O . ALA A 1 100 ? 25.074 -10.251 -45.508 1.00 13.54 100 ALA A O 1
ATOM 1688 N N . LEU A 1 101 ? 23.368 -10.188 -46.968 1.00 11.82 101 LEU A N 1
ATOM 1689 C CA . LEU A 1 101 ? 23.267 -11.644 -47.028 1.00 12.63 101 LEU A CA 1
ATOM 1690 C C . LEU A 1 101 ? 24.568 -12.266 -47.524 1.00 11.76 101 LEU A C 1
ATOM 1691 O O . LEU A 1 101 ? 25.057 -13.255 -46.959 1.00 14.32 101 LEU A O 1
ATOM 1707 N N . ALA A 1 102 ? 25.134 -11.712 -48.601 1.00 13.17 102 ALA A N 1
ATOM 1708 C CA . ALA A 1 102 ? 26.382 -12.247 -49.137 1.00 13.32 102 ALA A CA 1
ATOM 1709 C C . ALA A 1 102 ? 27.508 -12.101 -48.128 1.00 12.93 102 ALA A C 1
ATOM 1710 O O . ALA A 1 102 ? 28.346 -12.999 -47.976 1.00 15.33 102 ALA A O 1
ATOM 1717 N N . LEU A 1 103 ? 27.532 -10.975 -47.412 1.00 11.93 103 LEU A N 1
ATOM 1718 C CA . LEU A 1 103 ? 28.554 -10.757 -46.399 1.00 13.70 103 LEU A CA 1
ATOM 1719 C C . LEU A 1 103 ? 28.439 -11.788 -45.290 1.00 14.82 103 LEU A C 1
ATOM 1720 O O . LEU A 1 103 ? 29.442 -12.343 -44.837 1.00 15.14 103 LEU A O 1
ATOM 1736 N N . GLU A 1 104 ? 27.218 -12.034 -44.817 1.00 13.86 104 GLU A N 1
ATOM 1737 C CA . GLU A 1 104 ? 27.042 -12.984 -43.726 1.00 11.76 104 GLU A CA 1
ATOM 1738 C C . GLU A 1 104 ? 27.403 -14.403 -44.143 1.00 13.87 104 GLU A C 1
ATOM 1739 O O . GLU A 1 104 ? 27.905 -15.181 -43.319 1.00 14.77 104 GLU A O 1
ATOM 1751 N N . LYS A 1 105 ? 27.156 -14.772 -45.403 1.00 12.88 105 LYS A N 1
ATOM 1752 C CA . LYS A 1 105 ? 27.577 -16.099 -45.842 1.00 10.91 105 LYS A CA 1
ATOM 1753 C C . LYS A 1 105 ? 29.101 -16.188 -45.946 1.00 11.18 105 LYS A C 1
ATOM 1754 O O . LYS A 1 105 ? 29.683 -17.240 -45.655 1.00 14.37 105 LYS A O 1
ATOM 1773 N N . ASN A 1 106 ? 29.767 -15.089 -46.298 1.00 13.83 106 ASN A N 1
ATOM 1774 C CA A ASN A 1 106 ? 31.226 -15.054 -46.285 0.46 15.20 106 ASN A CA 1
ATOM 1775 C CA B ASN A 1 106 ? 31.225 -15.088 -46.287 0.54 15.09 106 ASN A CA 1
ATOM 1776 C C . ASN A 1 106 ? 31.770 -15.229 -44.869 1.00 12.74 106 ASN A C 1
ATOM 1777 O O . ASN A 1 106 ? 32.703 -16.010 -44.632 1.00 15.05 106 ASN A O 1
ATOM 1798 N N . VAL A 1 107 ? 31.199 -14.500 -43.904 1.00 13.38 107 VAL A N 1
ATOM 1799 C CA . VAL A 1 107 ? 31.626 -14.631 -42.510 1.00 12.37 107 VAL A CA 1
ATOM 1800 C C . VAL A 1 107 ? 31.372 -16.045 -42.003 1.00 12.78 107 VAL A C 1
ATOM 1801 O O . VAL A 1 107 ? 32.211 -16.629 -41.306 1.00 12.99 107 VAL A O 1
ATOM 1814 N N . ASN A 1 108 ? 30.228 -16.628 -42.378 1.00 13.32 108 ASN A N 1
ATOM 1815 C CA . ASN A 1 108 ? 29.902 -17.996 -41.972 1.00 12.25 108 ASN A CA 1
ATOM 1816 C C . ASN A 1 108 ? 30.930 -18.982 -42.498 1.00 10.75 108 ASN A C 1
ATOM 1817 O O . ASN A 1 108 ? 31.387 -19.867 -41.756 1.00 12.37 108 ASN A O 1
ATOM 1828 N N . GLN A 1 109 ? 31.326 -18.841 -43.771 1.00 13.38 109 GLN A N 1
ATOM 1829 C CA . GLN A 1 109 ? 32.317 -19.764 -44.317 1.00 13.93 109 GLN A CA 1
ATOM 1830 C C . GLN A 1 109 ? 33.630 -19.651 -43.563 1.00 11.24 109 GLN A C 1
ATOM 1831 O O . GLN A 1 109 ? 34.277 -20.662 -43.256 1.00 14.14 109 GLN A O 1
ATOM 1845 N N . SER A 1 110 ? 34.013 -18.426 -43.205 1.00 12.12 110 SER A N 1
ATOM 1846 C CA A SER A 1 110 ? 35.221 -18.217 -42.401 0.63 12.27 110 SER A CA 1
ATOM 1847 C CA B SER A 1 110 ? 35.231 -18.251 -42.422 0.37 12.61 110 SER A CA 1
ATOM 1848 C C . SER A 1 110 ? 35.123 -18.944 -41.068 1.00 12.68 110 SER A C 1
ATOM 1849 O O . SER A 1 110 ? 36.085 -19.577 -40.612 1.00 12.75 110 SER A O 1
ATOM 1864 N N . LEU A 1 111 ? 33.958 -18.858 -40.416 1.00 12.02 111 LEU A N 1
ATOM 1865 C CA . LEU A 1 111 ? 33.766 -19.504 -39.115 1.00 11.11 111 LEU A CA 1
ATOM 1866 C C . LEU A 1 111 ? 33.796 -21.020 -39.235 1.00 11.52 111 LEU A C 1
ATOM 1867 O O . LEU A 1 111 ? 34.383 -21.704 -38.379 1.00 12.29 111 LEU A O 1
ATOM 1883 N N . LEU A 1 112 ? 33.156 -21.557 -40.276 1.00 11.94 112 LEU A N 1
ATOM 1884 C CA . LEU A 1 112 ? 33.175 -22.997 -40.510 1.00 11.86 112 LEU A CA 1
ATOM 1885 C C . LEU A 1 112 ? 34.585 -23.475 -40.826 1.00 13.44 112 LEU A C 1
ATOM 1886 O O . LEU A 1 112 ? 34.998 -24.547 -40.370 1.00 13.97 112 LEU A O 1
ATOM 1902 N N . ASP A 1 113 ? 35.347 -22.682 -41.586 1.00 13.06 113 ASP A N 1
ATOM 1903 C CA . ASP A 1 113 ? 36.745 -23.034 -41.842 1.00 13.73 113 ASP A CA 1
ATOM 1904 C C . ASP A 1 113 ? 37.536 -23.098 -40.540 1.00 15.09 113 ASP A C 1
ATOM 1905 O O . ASP A 1 113 ? 38.340 -24.017 -40.336 1.00 15.14 113 ASP A O 1
ATOM 1914 N N . LEU A 1 114 ? 37.330 -22.114 -39.649 1.00 12.57 114 LEU A N 1
ATOM 1915 C CA . LEU A 1 114 ? 37.985 -22.114 -38.353 1.00 11.34 114 LEU A CA 1
ATOM 1916 C C . LEU A 1 114 ? 37.586 -23.317 -37.509 1.00 15.06 114 LEU A C 1
ATOM 1917 O O . LEU A 1 114 ? 38.429 -23.942 -36.844 1.00 13.33 114 LEU A O 1
ATOM 1933 N N . HIS A 1 115 ? 36.307 -23.660 -37.526 1.00 12.96 115 HIS A N 1
ATOM 1934 C CA . HIS A 1 115 ? 35.860 -24.849 -36.819 1.00 12.31 115 HIS A CA 1
ATOM 1935 C C . HIS A 1 115 ? 36.591 -26.085 -37.323 1.00 15.55 115 HIS A C 1
ATOM 1936 O O . HIS A 1 115 ? 37.021 -26.928 -36.535 1.00 15.25 115 HIS A O 1
ATOM 1950 N N . LYS A 1 116 ? 36.756 -26.190 -38.639 1.00 14.12 116 LYS A N 1
ATOM 1951 C CA . LYS A 1 116 ? 37.415 -27.359 -39.214 1.00 17.56 116 LYS A CA 1
ATOM 1952 C C . LYS A 1 116 ? 38.885 -27.412 -38.819 1.00 15.34 116 LYS A C 1
ATOM 1953 O O . LYS A 1 116 ? 39.403 -28.494 -38.485 1.00 19.95 116 LYS A O 1
ATOM 1965 N N . VAL A 1 117 ? 39.570 -26.268 -38.819 1.00 14.07 117 VAL A N 1
ATOM 1966 C CA . VAL A 1 117 ? 40.952 -26.227 -38.337 1.00 15.27 117 VAL A CA 1
ATOM 1967 C C . VAL A 1 117 ? 41.017 -26.733 -36.900 1.00 17.64 117 VAL A C 1
ATOM 1968 O O . VAL A 1 117 ? 41.831 -27.598 -36.561 1.00 18.41 117 VAL A O 1
ATOM 1981 N N . GLY A 1 118 ? 40.157 -26.205 -36.029 1.00 13.12 118 GLY A N 1
ATOM 1982 C CA . GLY A 1 118 ? 40.190 -26.641 -34.648 1.00 13.54 118 GLY A CA 1
ATOM 1983 C C . GLY A 1 118 ? 39.886 -28.114 -34.483 1.00 15.34 118 GLY A C 1
ATOM 1984 O O . GLY A 1 118 ? 40.506 -28.789 -33.661 1.00 15.72 118 GLY A O 1
ATOM 1988 N N . ALA A 1 119 ? 38.919 -28.633 -35.256 1.00 16.87 119 ALA A N 1
ATOM 1989 C CA . ALA A 1 119 ? 38.567 -30.043 -35.154 1.00 18.70 119 ALA A CA 1
ATOM 1990 C C . ALA A 1 119 ? 39.753 -30.930 -35.495 1.00 22.86 119 ALA A C 1
ATOM 1991 O O . ALA A 1 119 ? 39.966 -31.971 -34.855 1.00 21.83 119 ALA A O 1
ATOM 1998 N N . GLY A 1 120 ? 40.537 -30.537 -36.492 1.00 19.30 120 GLY A N 1
ATOM 1999 C CA . GLY A 1 120 ? 41.738 -31.304 -36.824 1.00 22.17 120 GLY A CA 1
ATOM 2000 C C . GLY A 1 120 ? 42.746 -31.366 -35.695 1.00 31.71 120 GLY A C 1
ATOM 2001 O O . GLY A 1 120 ? 43.569 -32.289 -35.651 1.00 25.50 120 GLY A O 1
ATOM 2005 N N . HIS A 1 121 ? 42.699 -30.403 -34.778 1.00 20.98 121 HIS A N 1
ATOM 2006 C CA . HIS A 1 121 ? 43.594 -30.342 -33.628 1.00 22.66 121 HIS A CA 1
ATOM 2007 C C . HIS A 1 121 ? 42.901 -30.769 -32.333 1.00 19.86 121 HIS A C 1
ATOM 2008 O O . HIS A 1 121 ? 43.427 -30.524 -31.240 1.00 21.68 121 HIS A O 1
ATOM 2022 N N . ASP A 1 122 ? 41.721 -31.378 -32.447 1.00 15.90 122 ASP A N 1
ATOM 2023 C CA A ASP A 1 122 ? 40.949 -31.832 -31.298 0.71 18.44 122 ASP A CA 1
ATOM 2024 C CA B ASP A 1 122 ? 40.893 -31.817 -31.319 0.29 18.49 122 ASP A CA 1
ATOM 2025 C C . ASP A 1 122 ? 40.709 -30.695 -30.308 1.00 19.12 122 ASP A C 1
ATOM 2026 O O . ASP A 1 122 ? 40.707 -30.902 -29.091 1.00 17.90 122 ASP A O 1
ATOM 2043 N N . ASP A 1 123 ? 40.489 -29.491 -30.828 1.00 15.39 123 ASP A N 1
ATOM 2044 C CA . ASP A 1 123 ? 40.281 -28.329 -29.963 1.00 12.13 123 ASP A CA 1
ATOM 2045 C C . ASP A 1 123 ? 38.797 -28.213 -29.655 1.00 15.99 123 ASP A C 1
ATOM 2046 O O . ASP A 1 123 ? 38.041 -27.446 -30.269 1.00 15.37 123 ASP A O 1
ATOM 2055 N N . ALA A 1 124 ? 38.380 -29.005 -28.668 1.00 15.30 124 ALA A N 1
ATOM 2056 C CA . ALA A 1 124 ? 36.983 -29.042 -28.283 1.00 13.42 124 ALA A CA 1
ATOM 2057 C C . ALA A 1 124 ? 36.530 -27.741 -27.656 1.00 12.70 124 ALA A C 1
ATOM 2058 O O . ALA A 1 124 ? 35.355 -27.391 -27.778 1.00 13.86 124 ALA A O 1
ATOM 2065 N N . HIS A 1 125 ? 37.429 -27.016 -26.989 1.00 12.25 125 HIS A N 1
ATOM 2066 C CA . HIS A 1 125 ? 37.022 -25.733 -26.414 1.00 10.63 125 HIS A CA 1
ATOM 2067 C C . HIS A 1 125 ? 36.698 -24.731 -27.513 1.00 13.37 125 HIS A C 1
ATOM 2068 O O . HIS A 1 125 ? 35.707 -23.995 -27.416 1.00 12.86 125 HIS A O 1
ATOM 2082 N N . LEU A 1 126 ? 37.515 -24.695 -28.573 1.00 12.79 126 LEU A N 1
ATOM 2083 C CA . LEU A 1 126 ? 37.201 -23.830 -29.707 1.00 11.36 126 LEU A CA 1
ATOM 2084 C C . LEU A 1 126 ? 35.883 -24.241 -30.336 1.00 11.30 126 LEU A C 1
ATOM 2085 O O . LEU A 1 126 ? 35.052 -23.397 -30.684 1.00 12.83 126 LEU A O 1
ATOM 2101 N N . CYS A 1 127 ? 35.694 -25.548 -30.518 1.00 11.07 127 CYS A N 1
ATOM 2102 C CA . CYS A 1 127 ? 34.443 -26.045 -31.073 1.00 11.19 127 CYS A CA 1
ATOM 2103 C C . CYS A 1 127 ? 33.264 -25.521 -30.279 1.00 13.60 127 CYS A C 1
ATOM 2104 O O . CYS A 1 127 ? 32.320 -24.940 -30.831 1.00 14.27 127 CYS A O 1
ATOM 2111 N N . ASP A 1 128 ? 33.309 -25.726 -28.964 1.00 14.30 128 ASP A N 1
ATOM 2112 C CA . ASP A 1 128 ? 32.240 -25.264 -28.095 1.00 14.20 128 ASP A CA 1
ATOM 2113 C C . ASP A 1 128 ? 32.002 -23.772 -28.254 1.00 13.77 128 ASP A C 1
ATOM 2114 O O . ASP A 1 128 ? 30.853 -23.317 -28.299 1.00 15.44 128 ASP A O 1
ATOM 2123 N N . PHE A 1 129 ? 33.075 -22.989 -28.289 1.00 13.35 129 PHE A N 1
ATOM 2124 C CA . PHE A 1 129 ? 32.938 -21.543 -28.373 1.00 13.98 129 PHE A CA 1
ATOM 2125 C C . PHE A 1 129 ? 32.215 -21.148 -29.651 1.00 15.39 129 PHE A C 1
ATOM 2126 O O . PHE A 1 129 ? 31.332 -20.283 -29.643 1.00 13.83 129 PHE A O 1
ATOM 2143 N N . LEU A 1 130 ? 32.575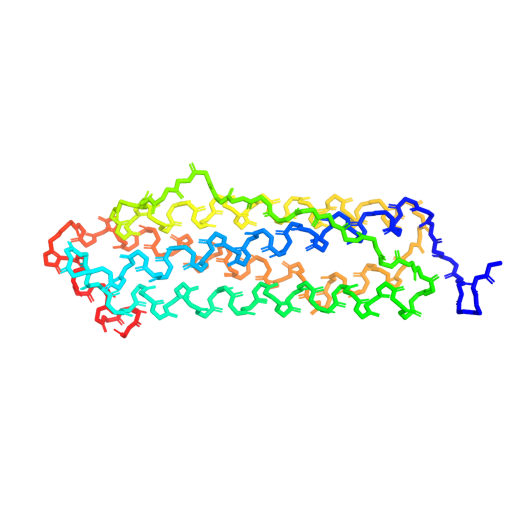 -21.775 -30.767 1.00 11.54 130 LEU A N 1
ATOM 2144 C CA . LEU A 1 130 ? 31.923 -21.448 -32.030 1.00 11.27 130 LEU A CA 1
ATOM 2145 C C . LEU A 1 130 ? 30.472 -21.919 -32.040 1.00 14.35 130 LEU A C 1
ATOM 2146 O O . LEU A 1 130 ? 29.593 -21.213 -32.537 1.00 13.27 130 LEU A O 1
ATOM 2162 N N . GLU A 1 131 ? 30.204 -23.117 -31.513 1.00 12.71 131 GLU A N 1
ATOM 2163 C CA . GLU A 1 131 ? 28.830 -23.617 -31.445 1.00 14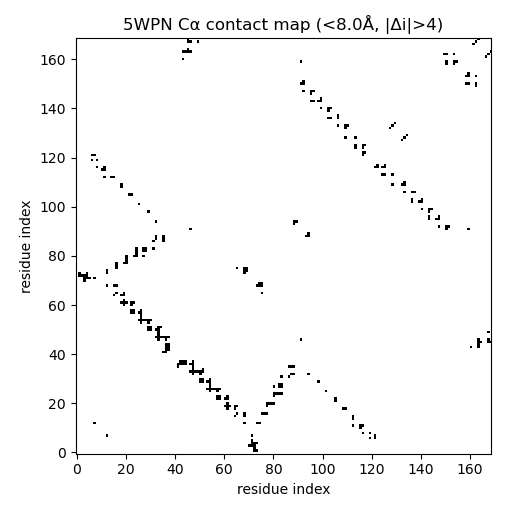.24 131 GLU A CA 1
ATOM 2164 C C . GLU A 1 131 ? 27.970 -22.752 -30.532 1.00 17.23 131 GLU A C 1
ATOM 2165 O O . GLU A 1 131 ? 26.819 -22.434 -30.864 1.00 18.87 131 GLU A O 1
ATOM 2177 N N A GLU A 1 132 ? 28.508 -22.332 -29.391 0.51 14.46 132 GLU A N 1
ATOM 2178 N N B GLU A 1 132 ? 28.512 -22.350 -29.382 0.49 14.53 132 GLU A N 1
ATOM 2179 C CA A GLU A 1 132 ? 27.685 -21.597 -28.439 0.51 15.89 132 GLU A CA 1
ATOM 2180 C CA B GLU A 1 132 ? 27.731 -21.589 -28.411 0.49 15.68 132 GLU A CA 1
ATOM 2181 C C A GLU A 1 132 ? 27.423 -20.163 -28.884 0.51 21.20 132 GLU A C 1
ATOM 2182 C C B GLU A 1 132 ? 27.410 -20.188 -28.924 0.49 21.05 132 GLU A C 1
ATOM 2183 O O A GLU A 1 132 ? 26.354 -19.615 -28.587 0.51 18.46 132 GLU A O 1
ATOM 2184 O O B GLU A 1 132 ? 26.290 -19.696 -28.735 0.49 18.77 132 GLU A O 1
ATOM 2207 N N . HIS A 1 133 ? 28.370 -19.534 -29.580 1.00 15.19 133 HIS A N 1
ATOM 2208 C CA . HIS A 1 133 ? 28.304 -18.095 -29.820 1.00 14.78 133 HIS A CA 1
ATOM 2209 C C . HIS A 1 133 ? 28.259 -17.651 -31.274 1.00 16.81 133 HIS A C 1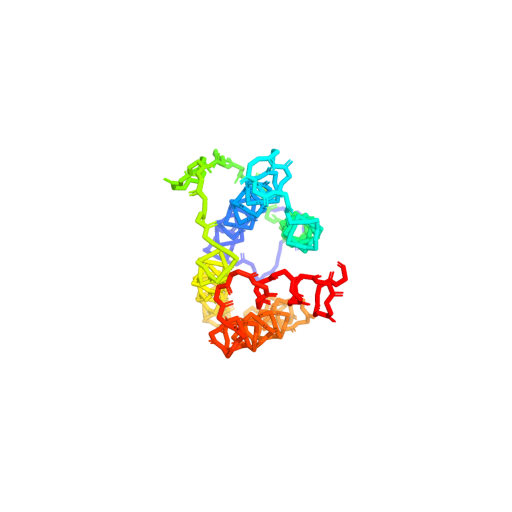
ATOM 2210 O O . HIS A 1 133 ? 27.886 -16.490 -31.522 1.00 19.67 133 HIS A O 1
ATOM 2225 N N . TYR A 1 134 ? 28.610 -18.505 -32.237 1.00 13.21 134 TYR A N 1
ATOM 2226 C CA . TYR A 1 134 ? 28.811 -18.031 -33.599 1.00 13.28 134 TYR A CA 1
ATOM 2227 C C . TYR A 1 134 ? 27.989 -18.768 -34.643 1.00 14.83 134 TYR A C 1
ATOM 2228 O O . TYR A 1 134 ? 27.361 -18.103 -35.469 1.00 16.36 134 TYR A O 1
ATOM 2246 N N . LEU A 1 135 ? 27.985 -20.110 -34.647 1.00 14.74 135 LEU A N 1
ATOM 2247 C CA . LEU A 1 135 ? 27.467 -20.816 -35.824 1.00 14.04 135 LEU A CA 1
ATOM 2248 C C . LEU A 1 135 ? 25.954 -20.684 -35.960 1.00 12.02 135 LEU A C 1
ATOM 2249 O O . LEU A 1 135 ? 25.445 -20.417 -37.055 1.00 13.18 135 LEU A O 1
ATOM 2265 N N . GLU A 1 136 ? 25.204 -20.873 -34.870 1.00 14.31 136 GLU A N 1
ATOM 2266 C CA . GLU A 1 136 ? 23.753 -20.699 -34.963 1.00 15.38 136 GLU A CA 1
ATOM 2267 C C . GLU A 1 136 ? 23.391 -19.228 -35.105 1.00 14.34 136 GLU A C 1
ATOM 2268 O O . GLU A 1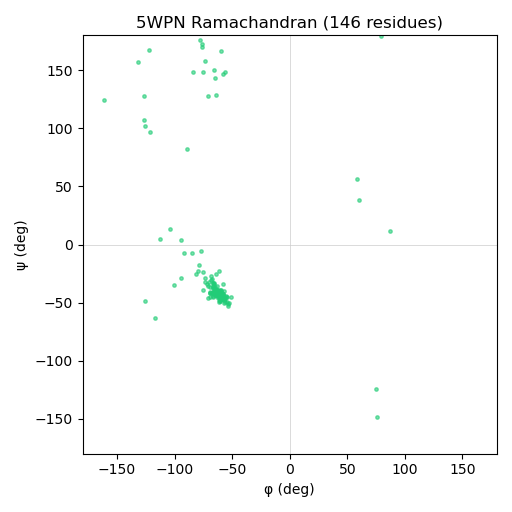 136 ? 22.444 -18.887 -35.823 1.00 15.02 136 GLU A O 1
ATOM 2280 N N . GLU A 1 137 ? 24.155 -18.334 -34.473 1.00 15.12 137 GLU A N 1
ATOM 2281 C CA . GLU A 1 137 ? 23.929 -16.914 -34.713 1.00 17.28 137 GLU A CA 1
ATOM 2282 C C . GLU A 1 137 ? 24.058 -16.582 -36.198 1.00 17.12 137 GLU A C 1
ATOM 2283 O O . GLU A 1 137 ? 23.259 -15.810 -36.745 1.00 16.80 137 GLU A O 1
ATOM 2295 N N . GLN A 1 138 ? 25.034 -17.177 -36.881 1.00 15.00 138 GLN A N 1
ATOM 2296 C CA . GLN A 1 138 ? 25.188 -16.939 -38.311 1.00 14.15 138 GLN A CA 1
ATOM 2297 C C . GLN A 1 138 ? 24.013 -17.498 -39.100 1.00 12.99 138 GLN A C 1
ATOM 2298 O O . GLN A 1 138 ? 23.521 -16.861 -40.038 1.00 13.40 138 GLN A O 1
ATOM 2312 N N . VAL A 1 139 ? 23.596 -18.733 -38.790 1.00 11.63 139 VAL A N 1
ATOM 2313 C CA . VAL A 1 139 ? 22.497 -19.338 -39.539 1.00 12.33 139 VAL A CA 1
ATOM 2314 C C . VAL A 1 139 ? 21.228 -18.516 -39.360 1.00 13.18 139 VAL A C 1
ATOM 2315 O O . VAL A 1 139 ? 20.484 -18.283 -40.322 1.00 12.87 139 VAL A O 1
ATOM 2328 N N A LYS A 1 140 ? 20.982 -18.034 -38.138 0.54 13.04 140 LYS A N 1
ATOM 2329 N N B LYS A 1 140 ? 20.955 -18.065 -38.131 0.46 13.09 140 LYS A N 1
ATOM 2330 C CA A LYS A 1 140 ? 19.803 -17.211 -37.882 0.54 13.01 140 LYS A CA 1
ATOM 2331 C CA B LYS A 1 140 ? 19.796 -17.202 -37.912 0.46 12.96 140 LYS A CA 1
ATOM 2332 C C A LYS A 1 140 ? 19.866 -15.897 -38.660 0.54 14.30 140 LYS A C 1
ATOM 2333 C C B LYS A 1 140 ? 19.893 -15.941 -38.758 0.46 13.54 140 LYS A C 1
ATOM 2334 O O A LYS A 1 140 ? 18.847 -15.429 -39.189 0.54 12.99 140 LYS A O 1
ATOM 2335 O O B LYS A 1 140 ? 18.925 -15.542 -39.417 0.46 12.52 140 LYS A O 1
ATOM 2372 N N . SER A 1 141 ? 21.056 -15.291 -38.739 1.00 13.01 141 SER A N 1
ATOM 2373 C CA A SER A 1 141 ? 21.233 -14.041 -39.479 0.52 11.68 141 SER A CA 1
ATOM 2374 C CA B SER A 1 141 ? 21.216 -14.039 -39.476 0.48 11.84 141 SER A CA 1
ATOM 2375 C C . SER A 1 141 ? 20.983 -14.250 -40.964 1.00 12.35 141 SER A C 1
ATOM 2376 O O . SER A 1 141 ? 20.299 -13.447 -41.615 1.00 13.20 141 SER A O 1
ATOM 2391 N N . ILE A 1 142 ? 21.533 -15.332 -41.515 1.00 12.04 142 ILE A N 1
ATOM 2392 C CA . ILE A 1 142 ? 21.360 -15.640 -42.926 1.00 11.16 142 ILE A CA 1
ATOM 2393 C C . ILE A 1 142 ? 19.888 -15.905 -43.253 1.00 12.86 142 ILE A C 1
ATOM 2394 O O . ILE A 1 142 ? 19.385 -15.468 -44.292 1.00 12.44 142 ILE A O 1
ATOM 2410 N N . LYS A 1 143 ? 19.173 -16.616 -42.379 1.00 11.83 143 LYS A N 1
ATOM 2411 C CA . LYS A 1 143 ? 17.765 -16.889 -42.638 1.00 10.06 143 LYS A CA 1
ATOM 2412 C C . LYS A 1 143 ? 16.941 -15.610 -42.579 1.00 11.62 143 LYS A C 1
ATOM 2413 O O . LYS A 1 143 ? 16.082 -15.389 -43.446 1.00 12.76 143 LYS A O 1
ATOM 2432 N N . GLU A 1 144 ? 17.225 -14.743 -41.598 1.00 14.18 144 GLU A N 1
ATOM 2433 C CA . GLU A 1 144 ? 16.523 -13.471 -41.468 1.00 12.64 144 GLU A CA 1
ATOM 2434 C C . GLU A 1 144 ? 16.716 -12.616 -42.705 1.00 13.11 144 GLU A C 1
ATOM 2435 O O . GLU A 1 144 ? 15.760 -12.050 -43.247 1.00 14.80 144 GLU A O 1
ATOM 2447 N N . LEU A 1 145 ? 17.962 -12.487 -43.152 1.00 11.12 145 LEU A N 1
ATOM 2448 C CA . LEU A 1 145 ? 18.231 -11.669 -44.322 1.00 12.50 145 LEU A CA 1
ATOM 2449 C C . LEU A 1 145 ? 17.614 -12.268 -45.581 1.00 11.48 145 LEU A C 1
ATOM 2450 O O . LEU A 1 145 ? 17.163 -11.523 -46.458 1.00 12.76 145 LEU A O 1
ATOM 2466 N N . SER A 1 146 ? 17.621 -13.605 -45.705 1.00 11.56 146 SER A N 1
ATOM 2467 C CA . SER A 1 146 ? 16.968 -14.262 -46.830 1.00 10.73 146 SER A CA 1
ATOM 2468 C C . SER A 1 146 ? 15.484 -13.919 -46.853 1.00 9.62 146 SER A C 1
ATOM 2469 O O . SER A 1 146 ? 14.919 -13.592 -47.911 1.00 12.49 146 SER A O 1
ATOM 2477 N N . ASP A 1 147 ? 14.839 -14.017 -45.693 1.00 10.77 147 ASP A N 1
ATOM 2478 C CA . ASP A 1 147 ? 13.430 -13.656 -45.578 1.00 13.11 147 ASP A CA 1
ATOM 2479 C C . ASP A 1 147 ? 13.203 -12.204 -45.990 1.00 14.17 147 ASP A C 1
ATOM 2480 O O . ASP A 1 147 ? 12.229 -11.899 -46.681 1.00 12.41 147 ASP A O 1
ATOM 2489 N N . TYR A 1 148 ? 14.076 -11.284 -45.557 1.00 12.02 148 TYR A N 1
ATOM 2490 C CA . TYR A 1 148 ? 13.936 -9.885 -45.942 1.00 11.64 148 TYR A CA 1
ATOM 2491 C C . TYR A 1 148 ? 14.112 -9.677 -47.441 1.00 12.04 148 TYR A C 1
ATOM 2492 O O . TYR A 1 148 ? 13.386 -8.879 -48.051 1.00 12.91 148 TYR A O 1
ATOM 2510 N N . VAL A 1 149 ? 15.102 -10.339 -48.063 1.00 11.64 149 VAL A N 1
ATOM 2511 C CA . VAL A 1 149 ? 15.266 -10.223 -49.507 1.00 12.76 149 VAL A CA 1
ATOM 2512 C C . VAL A 1 149 ? 13.988 -10.656 -50.220 1.00 12.42 149 VAL A C 1
ATOM 2513 O O . VAL A 1 149 ? 13.482 -9.963 -51.110 1.00 12.19 149 VAL A O 1
ATOM 2526 N N . THR A 1 150 ? 13.434 -11.792 -49.819 1.00 11.76 150 THR A N 1
ATOM 2527 C CA . THR A 1 150 ? 12.203 -12.284 -50.434 1.00 11.96 150 THR A CA 1
ATOM 2528 C C . THR A 1 150 ? 11.094 -11.257 -50.332 1.00 13.55 150 THR A C 1
ATOM 2529 O O . THR A 1 150 ? 10.382 -10.990 -51.312 1.00 12.26 150 THR A O 1
ATOM 2540 N N . ASN A 1 151 ? 10.930 -10.669 -49.148 1.00 11.72 151 ASN A N 1
ATOM 2541 C CA . ASN A 1 151 ? 9.842 -9.721 -48.963 1.00 12.47 151 ASN A CA 1
ATOM 2542 C C . ASN A 1 151 ? 10.109 -8.391 -49.653 1.00 12.67 151 ASN A C 1
ATOM 2543 O O . ASN A 1 151 ? 9.157 -7.744 -50.103 1.00 12.71 151 ASN A O 1
ATOM 2554 N N . LEU A 1 152 ? 11.368 -7.957 -49.749 1.00 12.85 152 LEU A N 1
ATOM 2555 C CA . LEU A 1 152 ? 11.631 -6.736 -50.504 1.00 11.41 152 LEU A CA 1
ATOM 2556 C C . LEU A 1 152 ? 11.372 -6.949 -52.002 1.00 12.11 152 LEU A C 1
ATOM 2557 O O . LEU A 1 152 ? 10.971 -6.013 -52.708 1.00 13.70 152 LEU A O 1
ATOM 2573 N N . LYS A 1 153 ? 11.576 -8.169 -52.512 1.00 14.24 153 LYS A N 1
ATOM 2574 C CA . LYS A 1 153 ? 11.148 -8.469 -53.875 1.00 14.24 153 LYS A CA 1
ATOM 2575 C C . LYS A 1 153 ? 9.629 -8.496 -53.979 1.00 13.97 153 LYS A C 1
ATOM 2576 O O . LYS A 1 153 ? 9.058 -8.000 -54.952 1.00 17.92 153 LYS A O 1
ATOM 2595 N N . ARG A 1 154 ? 8.964 -9.081 -52.988 1.00 12.82 154 ARG A N 1
ATOM 2596 C CA . ARG A 1 154 ? 7.501 -9.153 -52.991 1.00 12.09 154 ARG A CA 1
ATOM 2597 C C . ARG A 1 154 ? 6.870 -7.767 -53.070 1.00 14.54 154 ARG A C 1
ATOM 2598 O O . ARG A 1 154 ? 5.948 -7.545 -53.860 1.00 15.64 154 ARG A O 1
ATOM 2619 N N . VAL A 1 155 ? 7.347 -6.821 -52.251 1.00 14.11 155 VAL A N 1
ATOM 2620 C CA . VAL A 1 155 ? 6.648 -5.535 -52.132 1.00 14.41 155 VAL A CA 1
ATOM 2621 C C . VAL A 1 155 ? 6.998 -4.586 -53.265 1.00 13.40 155 VAL A C 1
ATOM 2622 O O . VAL A 1 155 ? 6.210 -3.680 -53.581 1.00 15.61 155 VAL A O 1
ATOM 2635 N N . GLY A 1 156 ? 8.158 -4.740 -53.886 1.00 14.52 156 GLY A N 1
ATOM 2636 C CA . GLY A 1 156 ? 8.527 -3.885 -54.981 1.00 15.03 156 GLY A CA 1
ATOM 2637 C C . GLY A 1 156 ? 9.037 -2.535 -54.534 1.00 12.77 156 GLY A C 1
ATOM 2638 O O . GLY A 1 156 ? 9.106 -2.213 -53.348 1.00 14.95 156 GLY A O 1
ATOM 2642 N N . PRO A 1 157 ? 9.403 -1.711 -55.506 1.00 15.80 157 PRO A N 1
ATOM 2643 C CA . PRO A 1 157 ? 9.971 -0.394 -55.206 1.00 15.11 157 PRO A CA 1
ATOM 2644 C C . PRO A 1 157 ? 8.900 0.596 -54.772 1.00 18.56 157 PRO A C 1
ATOM 2645 O O . PRO A 1 157 ? 7.695 0.325 -54.803 1.00 19.62 157 PRO A O 1
ATOM 2656 N N . GLY A 1 158 ? 9.367 1.767 -54.335 1.00 15.89 158 GLY A N 1
ATOM 2657 C CA . GLY A 1 158 ? 8.442 2.852 -54.068 1.00 16.94 158 GLY A CA 1
ATOM 2658 C C . GLY A 1 158 ? 7.653 2.655 -52.794 1.00 13.45 158 GLY A C 1
ATOM 2659 O O . GLY A 1 158 ? 8.221 2.512 -51.706 1.00 14.88 158 GLY A O 1
ATOM 2663 N N . LEU A 1 159 ? 6.324 2.680 -52.900 1.00 14.61 159 LEU A N 1
ATOM 2664 C CA . LEU A 1 159 ? 5.519 2.486 -51.709 1.00 12.83 159 LEU A CA 1
ATOM 2665 C C . LEU A 1 159 ? 5.841 1.159 -51.043 1.00 11.35 159 LEU A C 1
ATOM 2666 O O . LEU A 1 159 ? 5.783 1.059 -49.819 1.00 13.58 159 LEU A O 1
ATOM 2682 N N . GLY A 1 160 ? 6.174 0.129 -51.828 1.00 14.66 160 GLY A N 1
ATOM 2683 C CA . GLY A 1 160 ? 6.510 -1.151 -51.222 1.00 12.37 160 GLY A CA 1
ATOM 2684 C C . GLY A 1 160 ? 7.702 -1.063 -50.289 1.00 12.58 160 GLY A C 1
ATOM 2685 O O . GLY A 1 160 ? 7.660 -1.533 -49.155 1.00 13.89 160 GLY A O 1
ATOM 2689 N N . GLU A 1 161 ? 8.779 -0.438 -50.751 1.00 13.83 161 GLU A N 1
ATOM 2690 C CA . GLU A 1 161 ? 9.966 -0.290 -49.927 1.00 12.75 161 GLU A CA 1
ATOM 2691 C C . GLU A 1 161 ? 9.662 0.531 -48.684 1.00 12.18 161 GLU A C 1
ATOM 2692 O O . GLU A 1 161 ? 10.090 0.201 -47.569 1.00 13.43 161 GLU A O 1
ATOM 2704 N N . TYR A 1 162 ? 8.889 1.601 -48.864 1.00 12.52 162 TYR A N 1
ATOM 2705 C CA . TYR A 1 162 ? 8.460 2.421 -47.745 1.00 11.25 162 TYR A CA 1
ATOM 2706 C C . TYR A 1 162 ? 7.703 1.595 -46.706 1.00 10.90 162 TYR A C 1
ATOM 2707 O O . TYR A 1 162 ? 7.940 1.715 -45.499 1.00 12.07 162 TYR A O 1
ATOM 2725 N N . MET A 1 163 ? 6.754 0.768 -47.160 1.00 12.57 163 MET A N 1
ATOM 2726 C CA . MET A 1 163 ? 5.949 0.009 -46.209 1.00 11.36 163 MET A CA 1
ATOM 2727 C C . MET A 1 163 ? 6.766 -1.083 -45.534 1.00 13.11 163 MET A C 1
ATOM 2728 O O . MET A 1 163 ? 6.543 -1.388 -44.364 1.00 13.34 163 MET A O 1
ATOM 2742 N N . PHE A 1 164 ? 7.695 -1.701 -46.260 1.00 13.07 164 PHE A N 1
ATOM 2743 C CA . PHE A 1 164 ? 8.570 -2.687 -45.631 1.00 12.73 164 PHE A CA 1
ATOM 2744 C C . PHE A 1 164 ? 9.394 -2.046 -44.519 1.00 12.43 164 PHE A C 1
ATOM 2745 O O . PHE A 1 164 ? 9.545 -2.607 -43.425 1.00 12.13 164 PHE A O 1
ATOM 2762 N N . ASP A 1 165 ? 9.915 -0.852 -44.773 1.00 12.06 165 ASP A N 1
ATOM 2763 C CA . ASP A 1 165 ? 10.655 -0.134 -43.744 1.00 12.81 165 ASP A CA 1
ATOM 2764 C C . ASP A 1 165 ? 9.792 0.128 -42.515 1.00 13.57 165 ASP A C 1
ATOM 2765 O O . ASP A 1 165 ? 10.259 -0.013 -41.382 1.00 15.49 165 ASP A O 1
ATOM 2774 N N . LYS A 1 166 ? 8.515 0.469 -42.720 1.00 13.09 166 LYS A N 1
ATOM 2775 C CA . LYS A 1 166 ? 7.598 0.731 -41.607 1.00 13.12 166 LYS A CA 1
ATOM 2776 C C . LYS A 1 166 ? 7.137 -0.538 -40.898 1.00 15.62 166 LYS A C 1
ATOM 2777 O O . LYS A 1 166 ? 6.959 -0.520 -39.671 1.00 19.96 166 LYS A O 1
ATOM 2796 N N . GLU A 1 167 ? 6.868 -1.622 -41.634 1.00 12.59 167 GLU A N 1
ATOM 2797 C CA . GLU A 1 167 ? 6.189 -2.774 -41.036 1.00 12.20 167 GLU A CA 1
ATOM 2798 C C . GLU A 1 167 ? 7.123 -3.907 -40.657 1.00 17.94 167 GLU A C 1
ATOM 2799 O O . GLU A 1 167 ? 6.836 -4.627 -39.698 1.00 24.68 167 GLU A O 1
ATOM 2811 N N . SER A 1 168 ? 8.177 -4.146 -41.428 1.00 14.47 168 SER A N 1
ATOM 2812 C CA . SER A 1 168 ? 9.127 -5.196 -41.088 1.00 13.75 168 SER A CA 1
ATOM 2813 C C . SER A 1 168 ? 10.322 -4.679 -40.299 1.00 16.15 168 SER A C 1
ATOM 2814 O O . SER A 1 168 ? 10.916 -5.447 -39.536 1.00 18.55 168 SER A O 1
ATOM 2822 N N . LEU A 1 169 ? 10.714 -3.412 -40.479 1.00 13.77 169 LEU A N 1
ATOM 2823 C CA . LEU A 1 169 ? 11.866 -2.874 -39.770 1.00 13.70 169 LEU A CA 1
ATOM 2824 C C . LEU A 1 169 ? 11.501 -1.809 -38.755 1.00 27.20 169 LEU A C 1
ATOM 2825 O O . LEU A 1 169 ? 12.402 -1.248 -38.123 1.00 34.12 169 LEU A O 1
ATOM 2841 N N . SER A 1 170 ? 10.218 -1.556 -38.557 1.00 26.70 170 SER A N 1
ATOM 2842 C CA . SER A 1 170 ? 9.753 -0.398 -37.794 1.00 61.73 170 SER A CA 1
ATOM 2843 C C . SER A 1 170 ? 10.600 0.857 -38.055 1.00 62.17 170 SER A C 1
ATOM 2844 O O . SER A 1 170 ? 10.424 1.559 -39.067 1.00 36.19 170 SER A O 1
#

B-factor: mean 19.19, std 10.46, range [7.47, 83.21]

Organism: Chaetopterus variopedatus (NCBI:txid34590)

CATH classification: 1.20.1260.10

InterPro domains:
  IPR001519 Ferritin [PTHR11431] (4-171)
  IPR008331 Ferritin/DPS domain [PF00210] (16-156)
  IPR009040 Ferritin-like diiron domain [PS50905] (8-157)
  IPR009078 Ferritin-like superfamily [SSF47240] (4-170)
  IPR012347 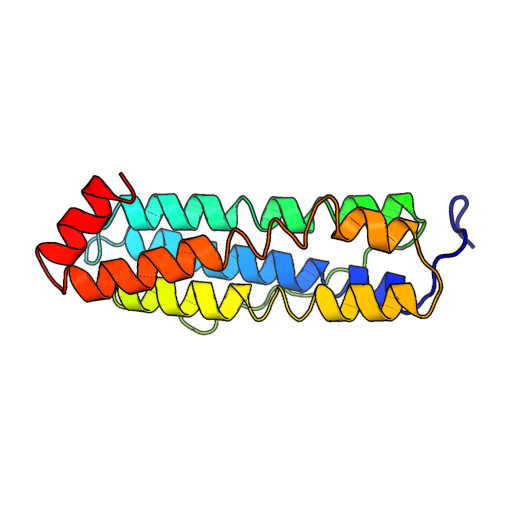Ferritin-like [G3DSA:1.20.1260.10] (1-172)
  IPR014034 Ferritin, conserved site [PS00204] (124-144)
  IPR014034 Ferritin, conserved site [PS00540] (59-77)

Sequence (169 aa):
QTQPRQNYASSDVEAGINKKQINLELYASYVYQSMAWFFDRDDIALKGFHKFFKHQSEEEEEREHAEKKKLMQYQNKRGGRIVLQDIIQKPERDEEWGTGLEAMQVALALEKNNVNQSSLLDLHKVGAGHDDDAHLCDFLEEEHYLEEQVKKSSIKELSDYVTNLKRVGPGLGEYMFDKESLS

Foldseek 3Di:
DFPQADLQDPVLLVLLLVLLLLLLLLLQLLQLQLVLCVDPVNPQNLSNVVSPVVSVVSNVVNVVSVVVCVNNPHDHDHDDRDHDPDNHQDAPLRNLVVNLVSLVVSLVSLVVSLVVSVVSVNVVSVCVCVVPNNVVSVVSNVVSVVVNVQCVVQDDDVSSNVCSVPVRD

Secondary structure (DSSP, 8-state):
--TT--S--HHHHHHHHHHHHHHHHHHHHHHHHHHHTTSTTT--HHHHHHHHHHHHHHHHHHHHHHHHHHHHT--------PPPS-S---SHHHHHHHHHHHHHHHHHHHHHHHHHHHHTT-HHHHHHHIIIIIHHHHHHHHHHHHHHHHHHHH-STHHHHHHHHHT--